Protein AF-0000000085999198 (afdb_homodimer)

Structure (mmCIF, N/CA/C/O backbone):
data_AF-0000000085999198-model_v1
#
loop_
_entity.id
_entity.type
_entity.pdbx_description
1 polymer 'Uncharacterized protein C15orf61'
#
loop_
_atom_site.group_PDB
_atom_site.id
_atom_site.type_symbol
_atom_site.label_atom_id
_atom_site.label_alt_id
_atom_site.label_comp_id
_atom_site.label_asym_id
_atom_site.label_entity_id
_atom_site.label_seq_id
_atom_site.pdbx_PDB_ins_code
_atom_site.Cartn_x
_atom_site.Cartn_y
_atom_site.Cartn_z
_atom_site.occupancy
_atom_site.B_iso_or_equiv
_atom_site.auth_seq_id
_atom_site.auth_comp_id
_atom_site.auth_asym_id
_atom_site.auth_atom_id
_atom_site.pdbx_PDB_model_num
ATOM 1 N N . MET A 1 1 ? -6.566 23.906 28.656 1 24.14 1 MET A N 1
ATOM 2 C CA . MET A 1 1 ? -5.477 22.938 28.594 1 24.14 1 MET A CA 1
ATOM 3 C C . MET A 1 1 ? -5.426 22.266 27.234 1 24.14 1 MET A C 1
ATOM 5 O O . MET A 1 1 ? -6.391 21.625 26.812 1 24.14 1 MET A O 1
ATOM 9 N N . LYS A 1 2 ? -4.871 22.938 26.25 1 31.34 2 LYS A N 1
ATOM 10 C CA . LYS A 1 2 ? -4.828 22.578 24.844 1 31.34 2 LYS A CA 1
ATOM 11 C C . LYS A 1 2 ? -4.391 21.125 24.656 1 31.34 2 LYS A C 1
ATOM 13 O O . LYS A 1 2 ? -3.371 20.703 25.203 1 31.34 2 LYS A O 1
ATOM 18 N N . ASN A 1 3 ? -5.309 20.172 24.719 1 31.92 3 ASN A N 1
ATOM 19 C CA . ASN A 1 3 ? -5.047 18.75 24.594 1 31.92 3 ASN A CA 1
ATOM 20 C C . ASN A 1 3 ? -3.9 18.453 23.641 1 31.92 3 ASN A C 1
ATOM 22 O O . ASN A 1 3 ? -4 18.75 22.438 1 31.92 3 ASN A O 1
ATOM 26 N N . HIS A 1 4 ? -2.68 18.828 23.984 1 37.75 4 HIS A N 1
ATOM 27 C CA . HIS A 1 4 ? -1.439 18.578 23.25 1 37.75 4 HIS A CA 1
ATOM 28 C C . HIS A 1 4 ? -1.416 17.188 22.656 1 37.75 4 HIS A C 1
ATOM 30 O O . HIS A 1 4 ? -1.24 16.203 23.375 1 37.75 4 HIS A O 1
ATOM 36 N N . GLY A 1 5 ? -2.393 16.859 21.875 1 44.78 5 GLY A N 1
ATOM 37 C CA . GLY A 1 5 ? -2.41 15.578 21.188 1 44.78 5 GLY A CA 1
ATOM 38 C C . GLY A 1 5 ? -1.026 15.078 20.812 1 44.78 5 GLY A C 1
ATOM 39 O O . GLY A 1 5 ? -0.073 15.859 20.781 1 44.78 5 GLY A O 1
ATOM 40 N N . ILE A 1 6 ? -0.542 13.859 21.094 1 62.78 6 ILE A N 1
ATOM 41 C CA . ILE A 1 6 ? 0.774 13.25 20.938 1 62.78 6 ILE A CA 1
ATOM 42 C C . ILE A 1 6 ? 1.302 13.523 19.531 1 62.78 6 ILE A C 1
ATOM 44 O O . ILE A 1 6 ? 0.751 13.016 18.562 1 62.78 6 ILE A O 1
ATOM 48 N N . TYR A 1 7 ? 1.922 14.703 19.422 1 71.56 7 TYR A N 1
ATOM 49 C CA . TYR A 1 7 ? 2.648 14.984 18.203 1 71.56 7 TYR A CA 1
ATOM 50 C C . TYR A 1 7 ? 3.938 14.172 18.125 1 71.56 7 TYR A C 1
ATOM 52 O O . TYR A 1 7 ? 4.457 13.727 19.156 1 71.56 7 TYR A O 1
ATOM 60 N N . GLY A 1 8 ? 4.402 13.781 17.016 1 74.06 8 GLY A N 1
ATOM 61 C CA . GLY A 1 8 ? 5.633 13.031 16.828 1 74.06 8 GLY A CA 1
ATOM 62 C C . GLY A 1 8 ? 6.879 13.852 17.094 1 74.06 8 GLY A C 1
ATOM 63 O O . GLY A 1 8 ? 6.805 15.07 17.281 1 74.06 8 GLY A O 1
ATOM 64 N N . PRO A 1 9 ? 8.023 13.219 17.312 1 72.25 9 PRO A N 1
ATOM 65 C CA . PRO A 1 9 ? 9.281 13.883 17.688 1 72.25 9 PRO A CA 1
ATOM 66 C C . PRO A 1 9 ? 9.656 15 16.719 1 72.25 9 PRO A C 1
ATOM 68 O O . PRO A 1 9 ? 10.133 16.062 17.156 1 72.25 9 PRO A O 1
ATOM 71 N N . ILE A 1 10 ? 9.367 14.859 15.492 1 75.62 10 ILE A N 1
ATOM 72 C CA . ILE A 1 10 ? 9.75 15.859 14.508 1 75.62 10 ILE A CA 1
ATOM 73 C C . ILE A 1 10 ? 8.898 17.109 14.68 1 75.62 10 ILE A C 1
ATOM 75 O O . ILE A 1 10 ? 9.422 18.234 14.68 1 75.62 10 ILE A O 1
ATOM 79 N N . THR A 1 11 ? 7.648 16.875 14.836 1 74.19 11 THR A N 1
ATOM 80 C CA . THR A 1 11 ? 6.75 18 15.062 1 74.19 11 THR A CA 1
ATOM 81 C C . THR A 1 11 ? 7.078 18.703 16.375 1 74.19 11 THR A C 1
ATOM 83 O O . THR A 1 11 ? 7.098 19.922 16.438 1 74.19 11 THR A O 1
ATOM 86 N N . ARG A 1 12 ? 7.328 17.953 17.359 1 74 12 ARG A N 1
ATOM 87 C CA . ARG A 1 12 ? 7.676 18.531 18.656 1 74 12 ARG A CA 1
ATOM 88 C C . ARG A 1 12 ? 8.953 19.344 18.562 1 74 12 ARG A C 1
ATOM 90 O O . ARG A 1 12 ? 9.047 20.422 19.156 1 74 12 ARG A O 1
ATOM 97 N N . ALA A 1 13 ? 9.914 18.844 17.828 1 76.06 13 ALA A N 1
ATOM 98 C CA . ALA A 1 13 ? 11.18 19.562 17.656 1 76.06 13 ALA A CA 1
ATOM 99 C C . ALA A 1 13 ? 10.961 20.875 16.906 1 76.06 13 ALA A C 1
ATOM 101 O O . ALA A 1 13 ? 11.586 21.891 17.234 1 76.06 13 ALA A O 1
ATOM 102 N N . SER A 1 14 ? 10.062 20.844 15.992 1 73.88 14 SER A N 1
ATOM 103 C CA . SER A 1 14 ? 9.773 22.062 15.219 1 73.88 14 SER A CA 1
ATOM 104 C C . SER A 1 14 ? 9.094 23.109 16.078 1 73.88 14 SER A C 1
ATOM 106 O O . SER A 1 14 ? 9.328 24.312 15.914 1 73.88 14 SER A O 1
ATOM 108 N N . PHE A 1 15 ? 8.227 22.656 17.031 1 73.25 15 PHE A N 1
ATOM 109 C CA . PHE A 1 15 ? 7.547 23.562 17.953 1 73.25 15 PHE A CA 1
ATOM 110 C C . PHE A 1 15 ? 8.555 24.344 18.781 1 73.25 15 PHE A C 1
ATOM 112 O O . PHE A 1 15 ? 8.344 25.516 19.078 1 73.25 15 PHE A O 1
ATOM 119 N N . PHE A 1 16 ? 9.625 23.703 19.078 1 72.31 16 PHE A N 1
ATOM 120 C CA . PHE A 1 16 ? 10.656 24.344 19.891 1 72.31 16 PHE A CA 1
ATOM 121 C C . PHE A 1 16 ? 11.328 25.469 19.125 1 72.31 16 PHE A C 1
ATOM 123 O O . PHE A 1 16 ? 11.781 26.453 19.719 1 72.31 16 PHE A O 1
ATOM 130 N 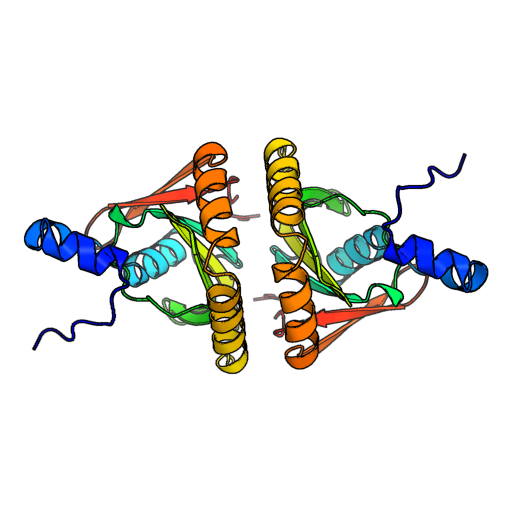N . LEU A 1 17 ? 11.281 25.453 17.781 1 70.25 17 LEU A N 1
ATOM 131 C CA . LEU A 1 17 ? 11.961 26.453 16.969 1 70.25 17 LEU A CA 1
ATOM 132 C C . LEU A 1 17 ? 11.039 27.641 16.672 1 70.25 17 LEU A C 1
ATOM 134 O O . LEU A 1 17 ? 11.453 28.797 16.766 1 70.25 17 LEU A O 1
ATOM 138 N N . ASN A 1 18 ? 9.828 27.391 16.125 1 70.81 18 ASN A N 1
ATOM 139 C CA . ASN A 1 18 ? 8.883 28.453 15.844 1 70.81 18 ASN A CA 1
ATOM 140 C C . ASN A 1 18 ? 7.445 28.016 16.109 1 70.81 18 ASN A C 1
ATOM 142 O O . ASN A 1 18 ? 6.711 27.688 15.18 1 70.81 18 ASN A O 1
ATOM 146 N N . SER A 1 19 ? 7.027 28.094 17.281 1 72.75 19 SER A N 1
ATOM 147 C CA . SER A 1 19 ? 5.762 27.578 17.781 1 72.75 19 SER A CA 1
ATOM 148 C C . SER A 1 19 ? 4.574 28.266 17.141 1 72.75 19 SER A C 1
ATOM 150 O O . SER A 1 19 ? 3.623 27.609 16.703 1 72.75 19 SER A O 1
ATOM 152 N N . GLU A 1 20 ? 4.621 29.547 17.016 1 73.31 20 GLU A N 1
ATOM 153 C CA . GLU A 1 20 ? 3.473 30.312 16.531 1 73.31 20 GLU A CA 1
ATOM 154 C C . GLU A 1 20 ? 3.16 29.984 15.078 1 73.31 20 GLU A C 1
ATOM 156 O O . GLU A 1 20 ? 1.998 29.781 14.719 1 73.31 20 GLU A O 1
ATOM 161 N N . LYS A 1 21 ? 4.211 29.969 14.289 1 75.94 21 LYS A N 1
ATOM 162 C CA . LYS A 1 21 ? 4.02 29.688 12.867 1 75.94 21 LYS A CA 1
ATOM 163 C C . LYS A 1 21 ? 3.6 28.234 12.656 1 75.94 21 LYS A C 1
ATOM 165 O O . LYS A 1 21 ? 2.727 27.953 11.828 1 75.94 21 LYS A O 1
ATOM 170 N N . ILE A 1 22 ? 4.051 27.406 13.484 1 80.19 22 ILE A N 1
ATOM 171 C CA . ILE A 1 22 ? 3.832 25.969 13.312 1 80.19 22 ILE A CA 1
ATOM 172 C C . ILE A 1 22 ? 2.428 25.609 13.781 1 80.19 22 ILE A C 1
ATOM 174 O O . ILE A 1 22 ? 1.762 24.766 13.172 1 80.19 22 ILE A O 1
ATOM 178 N N . SER A 1 23 ? 2.035 26.234 14.789 1 81.44 23 SER A N 1
ATOM 179 C CA . SER A 1 23 ? 0.723 25.938 15.352 1 81.44 23 SER A CA 1
ATOM 180 C C . SER A 1 23 ? -0.391 26.281 14.367 1 81.44 23 SER A C 1
ATOM 182 O O . SER A 1 23 ? -1.516 25.797 14.5 1 81.44 23 SER A O 1
ATOM 184 N N . LYS A 1 24 ? -0.088 27.047 13.391 1 88.5 24 LYS A N 1
ATOM 185 C CA . LYS A 1 24 ? -1.1 27.469 12.43 1 88.5 24 LYS A CA 1
ATOM 186 C C . LYS A 1 24 ? -1.163 26.516 11.234 1 88.5 24 LYS A C 1
ATOM 188 O O . LYS A 1 24 ? -2.059 26.625 10.391 1 88.5 24 LYS A O 1
ATOM 193 N N . ARG A 1 25 ? -0.304 25.641 11.211 1 93.12 25 ARG A N 1
ATOM 194 C CA . ARG A 1 25 ? -0.286 24.688 10.109 1 93.12 25 ARG A CA 1
ATOM 195 C C . ARG A 1 25 ? -1.468 23.734 10.195 1 93.12 25 ARG A C 1
ATOM 197 O O . ARG A 1 25 ? -1.901 23.375 11.289 1 93.12 25 ARG A O 1
ATOM 204 N N . PRO A 1 26 ? -1.948 23.328 8.969 1 96.75 26 PRO A N 1
ATOM 205 C CA . PRO A 1 26 ? -2.98 22.281 8.992 1 96.75 26 PRO A CA 1
ATOM 206 C C . PRO A 1 26 ? -2.506 20.984 9.648 1 96.75 26 PRO A C 1
ATOM 208 O O . PRO A 1 26 ? -1.313 20.672 9.609 1 96.75 26 PRO A O 1
ATOM 211 N N . THR A 1 27 ? -3.467 20.234 10.25 1 97.06 27 THR A N 1
ATOM 212 C CA . THR A 1 27 ? -3.127 18.938 10.828 1 97.06 27 THR A CA 1
ATOM 213 C C . THR A 1 27 ? -3.143 17.844 9.758 1 97.06 27 THR A C 1
ATOM 215 O O . THR A 1 27 ? -3.775 18 8.711 1 97.06 27 THR A O 1
ATOM 218 N N . ALA A 1 28 ? -2.477 16.797 10.055 1 97.81 28 ALA A N 1
ATOM 219 C CA . ALA A 1 28 ? -2.479 15.648 9.164 1 97.81 28 ALA A CA 1
ATOM 220 C C . ALA A 1 28 ? -3.895 15.125 8.945 1 97.81 28 ALA A C 1
ATOM 222 O O . ALA A 1 28 ? -4.266 14.766 7.824 1 97.81 28 ALA A O 1
ATOM 223 N N . SER A 1 29 ? -4.656 15.062 10.016 1 98.12 29 SER A N 1
ATOM 224 C CA . SER A 1 29 ? -6.027 14.57 9.938 1 98.12 29 SER A CA 1
ATOM 225 C C . SER A 1 29 ? -6.887 15.461 9.047 1 98.12 29 SER A C 1
ATOM 227 O O . SER A 1 29 ? -7.73 14.969 8.297 1 98.12 29 SER A O 1
ATOM 229 N N . GLU A 1 30 ? -6.668 16.734 9.164 1 98 30 GLU A N 1
ATOM 230 C CA . GLU A 1 30 ? -7.391 17.672 8.312 1 98 30 GLU A CA 1
ATOM 231 C C . GLU A 1 30 ? -7.043 17.469 6.84 1 98 30 GLU A C 1
ATOM 233 O O . GLU A 1 30 ? -7.934 17.422 5.988 1 98 30 GLU A O 1
ATOM 238 N N . VAL A 1 31 ? -5.766 17.359 6.527 1 98.56 31 VAL A N 1
ATOM 239 C CA . VAL A 1 31 ? -5.32 17.156 5.152 1 98.56 31 VAL A CA 1
ATOM 240 C C . VAL A 1 31 ? -5.902 15.844 4.617 1 98.56 31 VAL A C 1
ATOM 242 O O . VAL A 1 31 ? -6.391 15.789 3.484 1 98.56 31 VAL A O 1
ATOM 245 N N . LEU A 1 32 ? -5.855 14.828 5.445 1 98.62 32 LEU A N 1
ATOM 246 C CA . LEU A 1 32 ? -6.414 13.523 5.082 1 98.62 32 LEU A CA 1
ATOM 247 C C . LEU A 1 32 ? -7.887 13.656 4.703 1 98.62 32 LEU A C 1
ATOM 249 O O . LEU A 1 32 ? -8.289 13.219 3.623 1 98.62 32 LEU A O 1
ATOM 253 N N . SER A 1 33 ? -8.688 14.289 5.504 1 98.75 33 SER A N 1
ATOM 254 C CA . SER A 1 33 ? -10.125 14.422 5.297 1 98.75 33 SER A CA 1
ATOM 255 C C . SER A 1 33 ? -10.43 15.25 4.051 1 98.75 33 SER A C 1
ATOM 257 O O . SER A 1 33 ? -11.258 14.852 3.227 1 98.75 33 SER A O 1
ATOM 259 N N . TYR A 1 34 ? -9.75 16.312 3.904 1 98.56 34 TYR A N 1
ATOM 260 C CA . TYR A 1 34 ? -10.078 17.219 2.811 1 98.56 34 TYR A CA 1
ATOM 261 C C . TYR A 1 34 ? -9.539 16.688 1.485 1 98.56 34 TYR A C 1
ATOM 263 O O . TYR A 1 34 ? -10.125 16.938 0.429 1 98.56 34 TYR A O 1
ATOM 271 N N . HIS A 1 35 ? -8.438 15.945 1.523 1 98.19 35 HIS A N 1
ATOM 272 C CA . HIS A 1 35 ? -7.977 15.266 0.318 1 98.19 35 HIS A CA 1
ATOM 273 C C . HIS A 1 35 ? -9.008 14.266 -0.186 1 98.19 35 HIS A C 1
ATOM 275 O O . HIS A 1 35 ? -9.328 14.25 -1.377 1 98.19 35 HIS A O 1
ATOM 281 N N . ILE A 1 36 ? -9.562 13.477 0.722 1 97.38 36 ILE A N 1
ATOM 282 C CA . ILE A 1 36 ? -10.555 12.469 0.368 1 97.38 36 ILE A CA 1
ATOM 283 C C . ILE A 1 36 ? -11.797 13.148 -0.204 1 97.38 36 ILE A C 1
ATOM 285 O O . ILE A 1 36 ? -12.328 12.719 -1.229 1 97.38 36 ILE A O 1
ATOM 289 N N . LYS A 1 37 ? -12.188 14.219 0.397 1 97.69 37 LYS A N 1
ATOM 290 C CA . LYS A 1 37 ? -13.344 14.969 -0.08 1 97.69 37 LYS A CA 1
ATOM 291 C C . LYS A 1 37 ? -13.086 15.555 -1.466 1 97.69 37 LYS A C 1
ATOM 293 O O . LYS A 1 37 ? -13.93 15.43 -2.361 1 97.69 37 LYS A O 1
ATOM 298 N N . GLN A 1 38 ? -11.953 16.141 -1.605 1 96.5 38 GLN A N 1
ATOM 299 C CA . GLN A 1 38 ? -11.602 16.797 -2.863 1 96.5 38 GLN A CA 1
ATOM 300 C C . GLN A 1 38 ? -11.555 15.789 -4.008 1 96.5 38 GLN A C 1
ATOM 302 O O . GLN A 1 38 ? -11.844 16.125 -5.156 1 96.5 38 GLN A O 1
ATOM 307 N N . ARG A 1 39 ? -11.242 14.57 -3.672 1 94.75 39 ARG A N 1
ATOM 308 C CA . ARG A 1 39 ? -11.141 13.531 -4.688 1 94.75 39 ARG A CA 1
ATOM 309 C C . ARG A 1 39 ? -12.461 12.781 -4.844 1 94.75 39 ARG A C 1
ATOM 311 O O . ARG A 1 39 ? -12.508 11.719 -5.457 1 94.75 39 ARG A O 1
ATOM 318 N N . ASN A 1 40 ? -13.469 13.242 -4.219 1 94.75 40 ASN A N 1
ATOM 319 C CA . ASN A 1 40 ? -14.82 12.711 -4.324 1 94.75 40 ASN A CA 1
ATOM 320 C C . ASN A 1 40 ? -14.898 11.266 -3.826 1 94.75 40 ASN A C 1
ATOM 322 O O . ASN A 1 40 ? -15.422 10.391 -4.52 1 94.75 40 ASN A O 1
ATOM 326 N N . TYR A 1 41 ? -14.25 10.961 -2.748 1 95.31 41 TYR A N 1
ATOM 327 C CA . TYR A 1 41 ? -14.359 9.719 -1.997 1 95.31 41 TYR A CA 1
ATOM 328 C C . TYR A 1 41 ? -13.938 8.523 -2.85 1 95.31 41 TYR A C 1
ATOM 330 O O . TYR A 1 41 ? -14.711 7.586 -3.047 1 95.31 41 TYR A O 1
ATOM 338 N N . PRO A 1 42 ? -12.68 8.539 -3.252 1 92.88 42 PRO A N 1
ATOM 339 C CA . PRO A 1 42 ? -12.195 7.473 -4.133 1 92.88 42 PRO A CA 1
ATOM 340 C C . PRO A 1 42 ? -12.141 6.117 -3.434 1 92.88 42 PRO A C 1
ATOM 342 O O . PRO A 1 42 ? -12.094 6.051 -2.203 1 92.88 42 PRO A O 1
ATOM 345 N N . ALA A 1 43 ? -12.156 5.039 -4.203 1 90.5 43 ALA A N 1
ATOM 346 C CA . ALA A 1 43 ? -12.023 3.695 -3.646 1 90.5 43 ALA A CA 1
ATOM 347 C C . ALA A 1 43 ? -10.672 3.52 -2.965 1 90.5 43 ALA A C 1
ATOM 349 O O . ALA A 1 43 ? -10.547 2.773 -1.99 1 90.5 43 ALA A O 1
ATOM 350 N N . TRP A 1 44 ? -9.758 4.211 -3.508 1 91.56 44 TRP A N 1
ATOM 351 C CA . TRP A 1 44 ? -8.414 4.164 -2.939 1 91.56 44 TRP A CA 1
ATOM 352 C C . TRP A 1 44 ? -7.613 5.398 -3.342 1 91.56 44 TRP A C 1
ATOM 354 O O . TRP A 1 44 ? -7.848 5.984 -4.398 1 91.56 44 TRP A O 1
ATOM 364 N N . THR A 1 45 ? -6.684 5.812 -2.561 1 94.06 45 THR A N 1
ATOM 365 C CA . THR A 1 45 ? -5.711 6.848 -2.875 1 94.06 45 THR A CA 1
ATOM 366 C C . THR A 1 45 ? -4.477 6.719 -1.988 1 94.06 45 THR A C 1
ATOM 368 O O . THR A 1 45 ? -4.547 6.145 -0.898 1 94.06 45 THR A O 1
ATOM 371 N N . SER A 1 46 ? -3.369 7.164 -2.436 1 95.25 46 SER A N 1
ATOM 372 C CA . SER A 1 46 ? -2.102 7.113 -1.716 1 95.25 46 SER A CA 1
ATOM 373 C C . SER A 1 46 ? -1.252 8.344 -2.004 1 95.25 46 SER A C 1
ATOM 375 O O . SER A 1 46 ? -1.029 8.695 -3.166 1 95.25 46 SER A O 1
ATOM 377 N N . TYR A 1 47 ? -0.783 9.008 -0.97 1 97.19 47 TYR A N 1
ATOM 378 C CA . TYR A 1 47 ? -0.062 10.258 -1.19 1 97.19 47 TYR A CA 1
ATOM 379 C C . TYR A 1 47 ? 1.008 10.461 -0.125 1 97.19 47 TYR A C 1
ATOM 381 O O . TYR A 1 47 ? 0.996 9.797 0.914 1 97.19 47 TYR A O 1
ATOM 389 N N . PHE A 1 48 ? 1.9 11.367 -0.43 1 98 48 PHE A N 1
ATOM 390 C CA . PHE A 1 48 ? 2.91 11.852 0.503 1 98 48 PHE A CA 1
ATOM 391 C C . PHE A 1 48 ? 2.582 13.266 0.963 1 98 48 PHE A C 1
ATOM 393 O O . PHE A 1 48 ? 2.068 14.078 0.185 1 98 48 PHE A O 1
ATOM 400 N N . VAL A 1 49 ? 2.889 13.516 2.186 1 98.44 49 VAL A N 1
ATOM 401 C CA . VAL A 1 49 ? 2.816 14.883 2.695 1 98.44 49 VAL A CA 1
ATOM 402 C C . VAL A 1 49 ? 4.066 15.195 3.518 1 98.44 49 VAL A C 1
ATOM 404 O O . VAL A 1 49 ? 4.543 14.352 4.277 1 98.44 49 VAL A O 1
ATOM 407 N N . LYS A 1 50 ? 4.598 16.375 3.307 1 97.69 50 LYS A N 1
ATOM 408 C CA . LYS A 1 50 ? 5.82 16.75 4.008 1 97.69 50 LYS A CA 1
ATOM 409 C C . LYS A 1 50 ? 5.555 17 5.488 1 97.69 50 LYS A C 1
ATOM 411 O O . LYS A 1 50 ? 4.566 17.656 5.848 1 97.69 50 LYS A O 1
ATOM 416 N N . TYR A 1 51 ? 6.531 16.578 6.312 1 95.62 51 TYR A N 1
ATOM 417 C CA . TYR A 1 51 ? 6.445 16.781 7.754 1 95.62 51 TYR A CA 1
ATOM 418 C C . TYR A 1 51 ? 6.336 18.25 8.094 1 95.62 51 TYR A C 1
ATOM 420 O O . TYR A 1 51 ? 5.578 18.641 8.984 1 95.62 51 TYR A O 1
ATOM 428 N N . ASN A 1 52 ? 7.055 19.031 7.406 1 94 52 ASN A N 1
ATOM 429 C CA . ASN A 1 52 ? 7.164 20.438 7.777 1 94 52 ASN A CA 1
ATOM 430 C C . ASN A 1 52 ? 5.973 21.25 7.27 1 94 52 ASN A C 1
ATOM 432 O O . ASN A 1 52 ? 5.875 22.453 7.531 1 94 52 ASN A O 1
ATOM 436 N N . SER A 1 53 ? 5.059 20.594 6.613 1 95.94 53 SER A N 1
ATOM 437 C CA . SER A 1 53 ? 3.91 21.312 6.078 1 95.94 53 SER A CA 1
ATOM 438 C C . SER A 1 53 ? 2.674 21.109 6.945 1 95.94 53 SER A C 1
ATOM 440 O O . SER A 1 53 ? 1.643 21.75 6.73 1 95.94 53 SER A O 1
ATOM 442 N N . ILE A 1 54 ? 2.82 20.219 7.914 1 96.5 54 ILE A N 1
ATOM 443 C CA . ILE A 1 54 ? 1.629 19.875 8.688 1 96.5 54 ILE A CA 1
ATOM 444 C C . ILE A 1 54 ? 2.008 19.656 10.148 1 96.5 54 ILE A C 1
ATOM 446 O O . ILE A 1 54 ? 3.189 19.531 10.477 1 96.5 54 ILE A O 1
ATOM 450 N N . LEU A 1 55 ? 0.962 19.672 10.992 1 94.25 55 LEU A N 1
ATOM 451 C CA . LEU A 1 55 ? 1.062 19.125 12.344 1 94.25 55 LEU A CA 1
ATOM 452 C C . LEU A 1 55 ? 0.66 17.656 12.375 1 94.25 55 LEU A C 1
ATOM 454 O O . LEU A 1 55 ? -0.454 17.312 11.984 1 94.25 55 LEU A O 1
ATOM 458 N N . ASN A 1 56 ? 1.553 16.859 12.797 1 95.31 56 ASN A N 1
ATOM 459 C CA . ASN A 1 56 ? 1.317 15.414 12.797 1 95.31 56 ASN A CA 1
ATOM 460 C C . ASN A 1 56 ? 0.49 14.984 14 1 95.31 56 ASN A C 1
ATOM 462 O O . ASN A 1 56 ? 1.015 14.367 14.93 1 95.31 56 ASN A O 1
ATOM 466 N N . ASP A 1 57 ? -0.798 15.109 13.945 1 94.81 57 ASP A N 1
ATOM 467 C CA . ASP A 1 57 ? -1.691 14.789 15.055 1 94.81 57 ASP A CA 1
ATOM 468 C C . ASP A 1 57 ? -2.072 13.312 15.039 1 94.81 57 ASP A C 1
ATOM 470 O O . ASP A 1 57 ? -2.902 12.867 15.836 1 94.81 57 ASP A O 1
ATOM 474 N N . GLN A 1 58 ? -1.57 12.578 14.156 1 94.44 58 GLN A N 1
ATOM 475 C CA . GLN A 1 58 ? -1.847 11.141 14.078 1 94.44 58 GLN A CA 1
ATOM 476 C C . GLN A 1 58 ? -0.583 10.328 14.328 1 94.44 58 GLN A C 1
ATOM 478 O O . GLN A 1 58 ? -0.463 9.195 13.852 1 94.44 58 GLN A O 1
ATOM 483 N N . PHE A 1 59 ? 0.347 10.922 15.031 1 92.44 59 PHE A N 1
ATOM 484 C CA . PHE A 1 59 ? 1.594 10.25 15.383 1 92.44 59 PHE A CA 1
ATOM 485 C C . PHE A 1 59 ? 1.317 8.961 16.141 1 92.44 59 PHE A C 1
ATOM 487 O O . PHE A 1 59 ? 0.463 8.922 17.031 1 92.44 59 PHE A O 1
ATOM 494 N N . GLY A 1 60 ? 1.986 7.91 15.688 1 89.81 60 GLY A N 1
ATOM 495 C CA . GLY A 1 60 ? 1.851 6.637 16.375 1 89.81 60 GLY A CA 1
ATOM 496 C C . GLY A 1 60 ? 0.771 5.75 15.781 1 89.81 60 GLY A C 1
ATOM 497 O O . GLY A 1 60 ? 0.662 4.578 16.141 1 89.81 60 GLY A O 1
ATOM 498 N N . LEU A 1 61 ? -0.112 6.242 14.945 1 94 61 LEU A N 1
ATOM 499 C CA . LEU A 1 61 ? -1.127 5.449 14.266 1 94 61 LEU A CA 1
ATOM 500 C C . LEU A 1 61 ? -0.592 4.91 12.938 1 94 61 LEU A C 1
ATOM 502 O O . LEU A 1 61 ? -0.137 5.68 12.086 1 94 61 LEU A O 1
ATOM 506 N N . SER A 1 62 ? -0.64 3.621 12.828 1 95.75 62 SER A N 1
ATOM 507 C CA . SER A 1 62 ? -0.114 2.977 11.633 1 95.75 62 SER A CA 1
ATOM 508 C C . SER A 1 62 ? -1.24 2.441 10.75 1 95.75 62 SER A C 1
ATOM 510 O O . SER A 1 62 ? -1.164 2.512 9.523 1 95.75 62 SER A O 1
ATOM 512 N N . HIS A 1 63 ? -2.221 1.832 11.297 1 96.75 63 HIS A N 1
ATOM 513 C CA . HIS A 1 63 ? -3.371 1.261 10.602 1 96.75 63 HIS A CA 1
ATOM 514 C C . HIS A 1 63 ? -4.656 1.479 11.398 1 96.75 63 HIS A C 1
ATOM 516 O O . HIS A 1 63 ? -4.832 0.907 12.477 1 96.75 63 HIS A O 1
ATOM 522 N N . PHE A 1 64 ? -5.59 2.287 10.852 1 97.62 64 PHE A N 1
ATOM 523 C CA . PHE A 1 64 ? -6.746 2.699 11.641 1 97.62 64 PHE A CA 1
ATOM 524 C C . PHE A 1 64 ? -7.91 3.08 10.734 1 97.62 64 PHE A C 1
ATOM 526 O O . PHE A 1 64 ? -7.734 3.25 9.523 1 97.62 64 PHE A O 1
ATOM 533 N N . ASN A 1 65 ? -9.078 3.098 11.297 1 97.69 65 ASN A N 1
ATOM 534 C CA . ASN A 1 65 ? -10.266 3.596 10.617 1 97.69 65 ASN A CA 1
ATOM 535 C C . ASN A 1 65 ? -10.312 5.121 10.609 1 97.69 65 ASN A C 1
ATOM 537 O O . ASN A 1 65 ? -9.93 5.762 11.586 1 97.69 65 ASN A O 1
ATOM 541 N N . TRP A 1 66 ? -10.742 5.707 9.492 1 98.31 66 TRP A N 1
ATOM 542 C CA . TRP A 1 66 ? -10.961 7.145 9.391 1 98.31 66 TRP A CA 1
ATOM 543 C C . TRP A 1 66 ? -12.227 7.441 8.586 1 98.31 66 TRP A C 1
ATOM 545 O O . TRP A 1 66 ? -12.336 7.055 7.422 1 98.31 66 TRP A O 1
ATOM 555 N N . GLU A 1 67 ? -13.109 8.133 9.234 1 98 67 GLU A N 1
ATOM 556 C CA . GLU A 1 67 ? -14.391 8.406 8.594 1 98 67 GLU A CA 1
ATOM 557 C C . GLU A 1 67 ? -14.453 9.844 8.07 1 98 67 GLU A C 1
ATOM 559 O O . GLU A 1 67 ? -14.109 10.781 8.789 1 98 67 GLU A O 1
ATOM 564 N N . VAL A 1 68 ? -14.844 9.969 6.797 1 97.69 68 VAL A N 1
ATOM 565 C CA . VAL A 1 68 ? -15.07 11.258 6.152 1 97.69 68 VAL A CA 1
ATOM 566 C C . VAL A 1 68 ? -16.484 11.305 5.582 1 97.69 68 VAL A C 1
ATOM 568 O O . VAL A 1 68 ? -16.797 10.625 4.605 1 97.69 68 VAL A O 1
ATOM 571 N N . SER A 1 69 ? -17.406 12.156 6.18 1 95.94 69 SER A N 1
ATOM 572 C CA . SER A 1 69 ? -18.797 12.297 5.738 1 95.94 69 SER A CA 1
ATOM 573 C C . SER A 1 69 ? -19.484 10.938 5.637 1 95.94 69 SER A C 1
ATOM 575 O O . SER A 1 69 ? -20.047 10.602 4.594 1 95.94 69 SER A O 1
ATOM 577 N N . HIS A 1 70 ? -19.297 10.023 6.5 1 95.44 70 HIS A N 1
ATOM 578 C CA . HIS A 1 70 ? -19.984 8.758 6.672 1 95.44 70 HIS A CA 1
ATOM 579 C C . HIS A 1 70 ? -19.391 7.672 5.781 1 95.44 70 HIS A C 1
ATOM 581 O O . HIS A 1 70 ? -19.969 6.602 5.617 1 95.44 70 HIS A O 1
ATOM 587 N N . VAL A 1 71 ? -18.312 8.016 5.113 1 96.5 71 VAL A N 1
ATOM 588 C CA . VAL A 1 71 ? -17.578 7.016 4.363 1 96.5 71 VAL A CA 1
ATOM 589 C C . VAL A 1 71 ? -16.312 6.625 5.137 1 96.5 71 VAL A C 1
ATOM 591 O O . VAL A 1 71 ? -15.516 7.492 5.516 1 96.5 71 VAL A O 1
ATOM 594 N N . ASN A 1 72 ? -16.172 5.352 5.398 1 97 72 ASN A N 1
ATOM 595 C CA . ASN A 1 72 ? -15.039 4.891 6.18 1 97 72 ASN A CA 1
ATOM 596 C C . ASN A 1 72 ? -13.883 4.449 5.285 1 97 72 ASN A C 1
ATOM 598 O O . ASN A 1 72 ? -14.102 3.809 4.254 1 97 72 ASN A O 1
ATOM 602 N N . TYR A 1 73 ? -12.688 4.785 5.691 1 96.94 73 TYR A N 1
ATOM 603 C CA . TYR A 1 73 ? -11.453 4.34 5.047 1 96.94 73 TYR A CA 1
ATOM 604 C C . TYR A 1 73 ? -10.562 3.602 6.035 1 96.94 73 TYR A C 1
ATOM 606 O O . TYR A 1 73 ? -10.531 3.932 7.223 1 96.94 73 TYR A O 1
ATOM 614 N N . HIS A 1 74 ? -9.906 2.57 5.57 1 96.75 74 HIS A N 1
ATOM 615 C CA . HIS A 1 74 ? -8.734 2.039 6.258 1 96.75 74 HIS A CA 1
ATOM 616 C C . HIS A 1 74 ? -7.473 2.805 5.871 1 96.75 74 HIS A C 1
ATOM 618 O O . HIS A 1 74 ? -7.105 2.854 4.695 1 96.75 74 HIS A O 1
ATOM 624 N N . ILE A 1 75 ? -6.887 3.385 6.887 1 97.88 75 ILE A N 1
ATOM 625 C CA . ILE A 1 75 ? -5.676 4.168 6.652 1 97.88 75 ILE A CA 1
ATOM 626 C C . ILE A 1 75 ? -4.449 3.35 7.047 1 97.88 75 ILE A C 1
ATOM 628 O O . ILE A 1 75 ? -4.391 2.795 8.148 1 97.88 75 ILE A O 1
ATOM 632 N N . LEU A 1 76 ? -3.613 3.148 6.199 1 96.81 76 LEU A N 1
ATOM 633 C CA . LEU A 1 76 ? -2.256 2.695 6.48 1 96.81 76 LEU A CA 1
ATOM 634 C C . LEU A 1 76 ? -1.254 3.83 6.297 1 96.81 76 LEU A C 1
ATOM 636 O O . LEU A 1 76 ? -1.171 4.422 5.219 1 96.81 76 LEU A O 1
ATOM 640 N N . ARG A 1 77 ? -0.573 4.199 7.297 1 96.69 77 ARG A N 1
ATOM 641 C CA . ARG A 1 77 ? 0.296 5.371 7.215 1 96.69 77 ARG A CA 1
ATOM 642 C C . ARG A 1 77 ? 1.673 5.07 7.797 1 96.69 77 ARG A C 1
ATOM 644 O O . ARG A 1 77 ? 1.799 4.273 8.727 1 96.69 77 ARG A O 1
ATOM 651 N N . THR A 1 78 ? 2.688 5.727 7.27 1 95.12 78 THR A N 1
ATOM 652 C CA . THR A 1 78 ? 4.059 5.543 7.73 1 95.12 78 THR A CA 1
ATOM 653 C C . THR A 1 78 ? 4.848 6.84 7.609 1 95.12 78 THR A C 1
ATOM 655 O O . THR A 1 78 ? 4.801 7.512 6.574 1 95.12 78 THR A O 1
ATOM 658 N N . GLY A 1 79 ? 5.484 7.18 8.789 1 94.56 79 GLY A N 1
ATOM 659 C CA . GLY A 1 79 ? 6.488 8.219 8.664 1 94.56 79 GLY A CA 1
ATOM 660 C C . GLY A 1 79 ? 7.699 7.793 7.855 1 94.56 79 GLY A C 1
ATOM 661 O O . GLY A 1 79 ? 8.297 6.754 8.133 1 94.56 79 GLY A O 1
ATOM 662 N N . CYS A 1 80 ? 8 8.477 6.895 1 95.44 80 CYS A N 1
ATOM 663 C CA . CYS A 1 80 ? 9.164 8.266 6.039 1 95.44 80 CYS A CA 1
ATOM 664 C C . CYS A 1 80 ? 9.852 9.586 5.707 1 95.44 80 CYS A C 1
ATOM 666 O O . CYS A 1 80 ? 9.664 10.125 4.613 1 95.44 80 CYS A O 1
ATOM 668 N N . TYR A 1 81 ? 10.633 10.086 6.66 1 95 81 TYR A N 1
ATOM 669 C CA . TYR A 1 81 ? 11.211 11.422 6.543 1 95 81 TYR A CA 1
ATOM 670 C C . TYR A 1 81 ? 11.875 11.609 5.184 1 95 81 TYR A C 1
ATOM 672 O O . TYR A 1 81 ? 12.594 10.734 4.711 1 95 81 TYR A O 1
ATOM 680 N N . PRO A 1 82 ? 11.531 12.805 4.539 1 96.94 82 PRO A N 1
ATOM 681 C CA . PRO A 1 82 ? 10.891 14.008 5.07 1 96.94 82 PRO A CA 1
ATOM 682 C C . PRO A 1 82 ? 9.375 14.008 4.887 1 96.94 82 PRO A C 1
ATOM 684 O O . PRO A 1 82 ? 8.727 15.039 5.051 1 96.94 82 PRO A O 1
ATOM 687 N N . PHE A 1 83 ? 8.805 12.781 4.566 1 98 83 PHE A N 1
ATOM 688 C CA . PHE A 1 83 ? 7.379 12.695 4.266 1 98 83 PHE A CA 1
ATOM 689 C C . PHE A 1 83 ? 6.664 11.812 5.281 1 98 83 PHE A C 1
ATOM 691 O O . PHE A 1 83 ? 7.309 11.172 6.117 1 98 83 PHE A O 1
ATOM 698 N N . ILE A 1 84 ? 5.395 11.906 5.199 1 97.88 84 ILE A N 1
ATOM 699 C CA . ILE A 1 84 ? 4.477 10.875 5.68 1 97.88 84 ILE A CA 1
ATOM 700 C C . ILE A 1 84 ? 3.709 10.281 4.504 1 97.88 84 ILE A C 1
ATOM 702 O O . ILE A 1 84 ? 3.191 11.008 3.656 1 97.88 84 ILE A O 1
ATOM 706 N N . LYS A 1 85 ? 3.715 8.992 4.453 1 97.44 85 LYS A N 1
ATOM 707 C CA . LYS A 1 85 ? 2.98 8.297 3.4 1 97.44 85 LYS A CA 1
ATOM 708 C C . LYS A 1 85 ? 1.631 7.801 3.906 1 97.44 85 LYS A C 1
ATOM 710 O O . LYS A 1 85 ? 1.548 7.203 4.98 1 97.44 85 LYS A O 1
ATOM 715 N N . TYR A 1 86 ? 0.545 8.109 3.164 1 97.81 86 TYR A N 1
ATOM 716 C CA . TYR A 1 86 ? -0.804 7.641 3.459 1 97.81 86 TYR A CA 1
ATOM 717 C C . TYR A 1 86 ? -1.3 6.691 2.373 1 97.81 86 TYR A C 1
ATOM 719 O O . TYR A 1 86 ? -1.13 6.957 1.182 1 97.81 86 TYR A O 1
ATOM 727 N N . HIS A 1 87 ? -1.812 5.625 2.76 1 95.5 87 HIS A N 1
ATOM 728 C CA . HIS A 1 87 ? -2.629 4.75 1.926 1 95.5 87 HIS A CA 1
ATOM 729 C C . HIS A 1 87 ? -4.055 4.66 2.455 1 95.5 87 HIS A C 1
ATOM 731 O O . HIS A 1 87 ? -4.277 4.25 3.598 1 95.5 87 HIS A O 1
ATOM 737 N N . CYS A 1 88 ? -4.988 5.051 1.595 1 95.75 88 CYS A N 1
ATOM 738 C CA . CYS A 1 88 ? -6.391 5.105 1.984 1 95.75 88 CYS A CA 1
ATOM 739 C C . CYS A 1 88 ? -7.23 4.148 1.146 1 95.75 88 CYS A C 1
ATOM 741 O O . CYS A 1 88 ? -7.262 4.258 -0.082 1 95.75 88 CYS A O 1
ATOM 743 N N . SER A 1 89 ? -7.883 3.25 1.784 1 92.75 89 SER A N 1
ATOM 744 C CA . SER A 1 89 ? -8.773 2.322 1.097 1 92.75 89 SER A CA 1
ATOM 745 C C . SER A 1 89 ? -10.18 2.379 1.677 1 92.75 89 SER A C 1
ATOM 747 O O . SER A 1 89 ? -10.367 2.248 2.889 1 92.75 89 SER A O 1
ATOM 749 N N . LYS A 1 90 ? -11.125 2.645 0.793 1 93.12 90 LYS A N 1
ATOM 750 C CA . LYS A 1 90 ? -12.523 2.666 1.214 1 93.12 90 LYS A CA 1
ATOM 751 C C . LYS A 1 90 ? -12.977 1.285 1.682 1 93.12 90 LYS A C 1
ATOM 753 O O . LYS A 1 90 ? -12.906 0.314 0.926 1 93.12 90 LYS A O 1
ATOM 758 N N . ARG A 1 91 ? -13.305 1.183 2.951 1 93.12 91 ARG A N 1
ATOM 759 C CA . ARG A 1 91 ? -13.727 -0.073 3.564 1 93.12 91 ARG A CA 1
ATOM 760 C C . ARG A 1 91 ? -14.711 0.176 4.703 1 93.12 91 ARG A C 1
ATOM 762 O O . ARG A 1 91 ? -14.75 1.272 5.266 1 93.12 91 ARG A O 1
ATOM 769 N N . GLN A 1 92 ? -15.461 -0.893 4.973 1 92.69 92 GLN A N 1
ATOM 770 C CA . GLN A 1 92 ? -16.328 -0.823 6.152 1 92.69 92 GLN A CA 1
ATOM 771 C C . GLN A 1 92 ? -15.492 -0.833 7.434 1 92.69 92 GLN A C 1
ATOM 773 O O . GLN A 1 92 ? -14.359 -1.311 7.441 1 92.69 92 GLN A O 1
ATOM 778 N N . PHE A 1 93 ? -16.109 -0.323 8.461 1 94.38 93 PHE A N 1
ATOM 779 C CA . PHE A 1 93 ? -15.461 -0.302 9.766 1 94.38 93 PHE A CA 1
ATOM 780 C C . PHE A 1 93 ? -15.125 -1.716 10.227 1 94.38 93 PHE A C 1
ATOM 782 O O . PHE A 1 93 ? -15.938 -2.631 10.078 1 94.38 93 PHE A O 1
ATOM 789 N N . GLN A 1 94 ? -13.938 -1.956 10.578 1 93.88 94 GLN A N 1
ATOM 790 C CA . GLN A 1 94 ? -13.461 -3.195 11.18 1 93.88 94 GLN A CA 1
ATOM 791 C C . GLN A 1 94 ? -12.523 -2.912 12.352 1 93.88 94 GLN A C 1
ATOM 793 O O . GLN A 1 94 ? -11.93 -1.836 12.43 1 93.88 94 GLN A O 1
ATOM 798 N N . ASN A 1 95 ? -12.484 -3.828 13.312 1 94.19 95 ASN A N 1
ATOM 799 C CA . ASN A 1 95 ? -11.484 -3.697 14.359 1 94.19 95 ASN A CA 1
ATOM 800 C C . ASN A 1 95 ? -10.07 -3.918 13.82 1 94.19 95 ASN A C 1
ATOM 802 O O . ASN A 1 95 ? -9.727 -5.031 13.414 1 94.19 95 ASN A O 1
ATOM 806 N N . LEU A 1 96 ? -9.234 -2.848 13.805 1 95.88 96 LEU A N 1
ATOM 807 C CA . LEU A 1 96 ? -7.906 -2.893 13.203 1 95.88 96 LEU A CA 1
ATOM 808 C C . LEU A 1 96 ? -6.824 -2.832 14.273 1 95.88 96 LEU A C 1
ATOM 810 O O . LEU A 1 96 ? -5.656 -2.578 13.969 1 95.88 96 LEU A O 1
ATOM 814 N N . ASP A 1 97 ? -7.113 -3.047 15.508 1 95.44 97 ASP A N 1
ATOM 815 C CA . ASP A 1 97 ? -6.176 -2.871 16.625 1 95.44 97 ASP A CA 1
ATOM 816 C C . ASP A 1 97 ? -4.973 -3.801 16.469 1 95.44 97 ASP A C 1
ATOM 818 O O . ASP A 1 97 ? -3.832 -3.381 16.672 1 95.44 97 ASP A O 1
ATOM 822 N N . SER A 1 98 ? -5.238 -5.082 16.203 1 94.38 98 SER A N 1
ATOM 823 C CA . SER A 1 98 ? -4.148 -6.047 16.062 1 94.38 98 SER A CA 1
ATOM 824 C C . SER A 1 98 ? -3.213 -5.668 14.922 1 94.38 98 SER A C 1
ATOM 826 O O . SER A 1 98 ? -1.99 -5.719 15.07 1 94.38 98 SER A O 1
ATOM 828 N N . GLU A 1 99 ? -3.822 -5.281 13.773 1 94.38 99 GLU A N 1
ATOM 829 C CA . GLU A 1 99 ? -3.016 -4.855 12.633 1 94.38 99 GLU A CA 1
ATOM 830 C C . GLU A 1 99 ? -2.238 -3.58 12.953 1 94.38 99 GLU A C 1
ATOM 832 O O . GLU A 1 99 ? -1.071 -3.447 12.578 1 94.38 99 GLU A O 1
ATOM 837 N N . ASN A 1 100 ? -2.867 -2.658 13.609 1 95.69 100 ASN A N 1
ATOM 838 C CA . ASN A 1 100 ? -2.199 -1.423 14.008 1 95.69 100 ASN A CA 1
ATOM 839 C C . ASN A 1 100 ? -0.962 -1.702 14.859 1 95.69 100 ASN A C 1
ATOM 841 O O . ASN A 1 100 ? 0.109 -1.148 14.609 1 95.69 100 ASN A O 1
ATOM 845 N N . LYS A 1 101 ? -1.116 -2.506 15.859 1 94.5 101 LYS A N 1
ATOM 846 C CA . LYS A 1 101 ? -0.005 -2.873 16.734 1 94.5 101 LYS A CA 1
ATOM 847 C C . LYS A 1 101 ? 1.097 -3.582 15.945 1 94.5 101 LYS A C 1
ATOM 849 O O . LYS A 1 101 ? 2.283 -3.332 16.172 1 94.5 101 LYS A O 1
ATOM 854 N N . PHE A 1 102 ? 0.678 -4.48 15.141 1 93.56 102 PHE A N 1
ATOM 855 C CA . PHE A 1 102 ? 1.636 -5.23 14.336 1 93.56 102 PHE A CA 1
ATOM 856 C C . PHE A 1 102 ? 2.5 -4.289 13.508 1 93.56 102 PHE A C 1
ATOM 858 O O . PHE A 1 102 ? 3.729 -4.367 13.547 1 93.56 102 PHE A O 1
ATOM 865 N N . PHE A 1 103 ? 1.88 -3.402 12.742 1 93.5 103 PHE A N 1
ATOM 866 C CA . PHE A 1 103 ? 2.613 -2.492 11.867 1 93.5 103 PHE A CA 1
ATOM 867 C C . PHE A 1 103 ? 3.482 -1.544 12.688 1 93.5 103 PHE A C 1
ATOM 869 O O . PHE A 1 103 ? 4.59 -1.195 12.266 1 93.5 103 PHE A O 1
ATOM 876 N N . LEU A 1 104 ? 2.979 -1.112 13.82 1 91.5 104 LEU A N 1
ATOM 877 C CA . LEU A 1 104 ? 3.779 -0.276 14.703 1 91.5 104 LEU A CA 1
ATOM 878 C C . LEU A 1 104 ? 5.047 -1.005 15.148 1 91.5 104 LEU A C 1
ATOM 880 O O . LEU A 1 104 ? 6.141 -0.439 15.102 1 91.5 104 LEU A O 1
ATOM 884 N N . TRP A 1 105 ? 4.914 -2.258 15.555 1 91.44 105 TRP A N 1
ATOM 885 C CA . TRP A 1 105 ? 6.051 -3.047 16.016 1 91.44 105 TRP A CA 1
ATOM 886 C C . TRP A 1 105 ? 7.043 -3.291 14.883 1 91.44 105 TRP A C 1
ATOM 888 O O . TRP A 1 105 ? 8.258 -3.264 15.094 1 91.44 105 TRP A O 1
ATOM 898 N N . LEU A 1 106 ? 6.535 -3.564 13.727 1 90 106 LEU A N 1
ATOM 899 C CA . LEU A 1 106 ? 7.402 -3.773 12.57 1 90 106 LEU A CA 1
ATOM 900 C C . LEU A 1 106 ? 8.281 -2.555 12.32 1 90 106 LEU A C 1
ATOM 902 O O . LEU A 1 106 ? 9.477 -2.691 12.055 1 90 106 LEU A O 1
ATOM 906 N N . LYS A 1 107 ? 7.742 -1.374 12.438 1 88.56 107 LYS A N 1
ATOM 907 C CA . LYS A 1 107 ? 8.484 -0.136 12.227 1 88.56 107 LYS A CA 1
ATOM 908 C C . LYS A 1 107 ? 9.539 0.063 13.312 1 88.56 107 LYS A C 1
ATOM 910 O O . LYS A 1 107 ? 10.672 0.462 13.023 1 88.56 107 LYS A O 1
ATOM 915 N N . ILE A 1 108 ? 9.211 -0.196 14.523 1 87.81 108 ILE A N 1
ATOM 916 C CA . ILE A 1 108 ? 10.109 -0.001 15.664 1 87.81 108 ILE A CA 1
ATOM 917 C C . ILE A 1 108 ? 11.266 -0.995 15.586 1 87.81 108 ILE A C 1
ATOM 919 O O . ILE A 1 108 ? 12.422 -0.623 15.781 1 87.81 108 ILE A O 1
ATOM 923 N N . LEU A 1 109 ? 11.008 -2.201 15.195 1 86.56 109 LEU A N 1
ATOM 924 C CA . LEU A 1 109 ? 12.016 -3.256 15.141 1 86.56 109 LEU A CA 1
ATOM 925 C C . LEU A 1 109 ? 13.062 -2.955 14.07 1 86.56 109 LEU A C 1
ATOM 927 O O . LEU A 1 109 ? 14.234 -3.299 14.227 1 86.56 109 LEU A O 1
ATOM 931 N N . ASN A 1 110 ? 12.609 -2.32 13.062 1 86.5 110 ASN A N 1
ATOM 932 C CA . ASN A 1 110 ? 13.523 -2.016 11.969 1 86.5 110 ASN A CA 1
ATOM 933 C C . ASN A 1 110 ? 14.141 -0.627 12.117 1 86.5 110 ASN A C 1
ATOM 935 O O . ASN A 1 110 ? 14.75 -0.108 11.18 1 86.5 110 ASN A O 1
ATOM 939 N N . LEU A 1 111 ? 13.922 0.05 13.258 1 86.38 111 LEU A N 1
ATOM 940 C CA . LEU A 1 111 ? 14.492 1.34 13.633 1 86.38 111 LEU A CA 1
ATOM 941 C C . LEU A 1 111 ? 14.109 2.416 12.625 1 86.38 111 LEU A C 1
ATOM 943 O O . LEU A 1 111 ? 14.812 3.416 12.477 1 86.38 111 LEU A O 1
ATOM 947 N N . GLY A 1 112 ? 13.211 2.146 11.836 1 83.12 112 GLY A N 1
ATOM 948 C CA . GLY A 1 112 ? 12.727 3.109 10.859 1 83.12 112 GLY A CA 1
ATOM 949 C C . GLY A 1 112 ? 13.656 3.277 9.672 1 83.12 112 GLY A C 1
ATOM 950 O O . GLY A 1 112 ? 13.492 4.203 8.875 1 83.12 112 GLY A O 1
ATOM 951 N N . LEU A 1 113 ? 14.602 2.408 9.547 1 88 113 LEU A N 1
ATOM 952 C CA . LEU A 1 113 ? 15.594 2.557 8.492 1 88 113 LEU A CA 1
ATOM 953 C C . LEU A 1 113 ? 14.969 2.334 7.121 1 88 113 LEU A C 1
ATOM 955 O O . LEU A 1 113 ? 15.203 3.111 6.195 1 88 113 LEU A O 1
ATOM 959 N N . PRO A 1 114 ? 14.211 1.273 6.977 1 89.25 114 PRO A N 1
ATOM 960 C CA . PRO A 1 114 ? 13.578 1.092 5.668 1 89.25 114 PRO A CA 1
ATOM 961 C C . PRO A 1 114 ? 12.664 2.254 5.293 1 89.25 114 PRO A C 1
ATOM 963 O O . PRO A 1 114 ? 12.633 2.67 4.133 1 89.25 114 PRO A O 1
ATOM 966 N N . THR A 1 115 ? 11.93 2.779 6.266 1 92.94 115 THR A N 1
ATOM 967 C CA . THR A 1 115 ? 11.008 3.867 5.965 1 92.94 115 THR A CA 1
ATOM 968 C C . THR A 1 115 ? 11.766 5.148 5.641 1 92.94 115 THR A C 1
ATOM 970 O O . THR A 1 115 ? 11.336 5.938 4.801 1 92.94 115 THR A O 1
ATOM 973 N N . LEU A 1 116 ? 12.922 5.367 6.367 1 93.12 116 LEU A N 1
ATOM 974 C CA . LEU A 1 116 ? 13.766 6.508 6.02 1 93.12 116 LEU A CA 1
ATOM 975 C C . LEU A 1 116 ? 14.289 6.383 4.59 1 93.12 116 LEU A C 1
ATOM 977 O O . LEU A 1 116 ? 14.242 7.348 3.824 1 93.12 116 LEU A O 1
ATOM 981 N N . ALA A 1 117 ? 14.781 5.219 4.262 1 92.31 117 ALA A N 1
ATOM 982 C CA . ALA A 1 117 ? 15.234 4.98 2.893 1 92.31 117 ALA A CA 1
ATOM 983 C C . ALA A 1 117 ? 14.109 5.23 1.89 1 92.31 117 ALA A C 1
ATOM 985 O O . ALA A 1 117 ? 14.336 5.816 0.829 1 92.31 117 ALA A O 1
ATOM 986 N N . TYR A 1 118 ? 12.953 4.82 2.234 1 93.25 118 TYR A N 1
ATOM 987 C CA . TYR A 1 118 ? 11.773 5.023 1.4 1 93.25 118 TYR A CA 1
ATOM 988 C C . TYR A 1 118 ? 11.5 6.512 1.197 1 93.25 118 TYR A C 1
ATOM 990 O O . TYR A 1 118 ? 11.242 6.953 0.075 1 93.25 118 TYR A O 1
ATOM 998 N N . GLY A 1 119 ? 11.57 7.242 2.227 1 96.19 119 GLY A N 1
ATOM 999 C CA . GLY A 1 119 ? 11.352 8.672 2.125 1 96.19 119 GLY A CA 1
ATOM 1000 C C . GLY A 1 119 ? 12.383 9.375 1.267 1 96.19 119 GLY A C 1
ATOM 1001 O O . GLY A 1 119 ? 12.047 10.234 0.45 1 96.19 119 GLY A O 1
ATOM 1002 N N . LEU A 1 120 ? 13.594 9.031 1.479 1 95.69 120 LEU A N 1
ATOM 1003 C CA . LEU A 1 120 ? 14.664 9.602 0.676 1 95.69 120 LEU A CA 1
ATOM 1004 C C . LEU A 1 120 ? 14.516 9.211 -0.791 1 95.69 120 LEU A C 1
ATOM 1006 O O . LEU A 1 120 ? 14.711 10.047 -1.682 1 95.69 120 LEU A O 1
ATOM 1010 N N . GLY A 1 121 ? 14.172 7.992 -1.043 1 94.19 121 GLY A N 1
ATOM 1011 C CA . GLY A 1 121 ? 13.898 7.578 -2.408 1 94.19 121 GLY A CA 1
ATOM 1012 C C . GLY A 1 121 ? 12.719 8.297 -3.029 1 94.19 121 GLY A C 1
ATOM 1013 O O . GLY A 1 121 ? 12.773 8.711 -4.191 1 94.19 121 GLY A O 1
ATOM 1014 N N . ALA A 1 122 ? 11.68 8.453 -2.244 1 95.12 122 ALA A N 1
ATOM 1015 C CA . ALA A 1 122 ? 10.492 9.156 -2.713 1 95.12 122 ALA A CA 1
ATOM 1016 C C . ALA A 1 122 ? 10.82 10.586 -3.115 1 95.12 122 ALA A C 1
ATOM 1018 O O . ALA A 1 122 ? 10.25 11.117 -4.074 1 95.12 122 ALA A O 1
ATOM 1019 N N . SER A 1 123 ? 11.773 11.203 -2.426 1 95.94 123 SER A N 1
ATOM 1020 C CA . SER A 1 123 ? 12.156 12.578 -2.723 1 95.94 123 SER A CA 1
ATOM 1021 C C . SER A 1 123 ? 12.656 12.711 -4.156 1 95.94 123 SER A C 1
ATOM 1023 O O . SER A 1 123 ? 12.516 13.773 -4.77 1 95.94 123 SER A O 1
ATOM 1025 N N . VAL A 1 124 ? 13.172 11.656 -4.707 1 94.62 124 VAL A N 1
ATOM 1026 C CA . VAL A 1 124 ? 13.75 11.688 -6.043 1 94.62 124 VAL A CA 1
ATOM 1027 C C . VAL A 1 124 ? 12.734 11.188 -7.062 1 94.62 124 VAL A C 1
ATOM 1029 O O . VAL A 1 124 ? 12.773 11.578 -8.234 1 94.62 124 VAL A O 1
ATOM 1032 N N . LEU A 1 125 ? 11.758 10.438 -6.648 1 94.81 125 LEU A N 1
ATOM 1033 C CA . LEU A 1 125 ? 10.891 9.727 -7.582 1 94.81 125 LEU A CA 1
ATOM 1034 C C . LEU A 1 125 ? 9.547 10.445 -7.727 1 94.81 125 LEU A C 1
ATOM 1036 O O . LEU A 1 125 ? 8.789 10.156 -8.656 1 94.81 125 LEU A O 1
ATOM 1040 N N . ILE A 1 126 ? 9.188 11.266 -6.863 1 94.56 126 ILE A N 1
ATOM 1041 C CA . ILE A 1 126 ? 7.93 12.008 -6.914 1 94.56 126 ILE A CA 1
ATOM 1042 C C . ILE A 1 126 ? 7.824 12.758 -8.234 1 94.56 126 ILE A C 1
ATOM 1044 O O . ILE A 1 126 ? 8.766 13.445 -8.641 1 94.56 126 ILE A O 1
ATOM 1048 N N . LYS A 1 127 ? 6.664 12.656 -8.852 1 91.38 127 LYS A N 1
ATOM 1049 C CA . LYS A 1 127 ? 6.488 13.234 -10.18 1 91.38 127 LYS A CA 1
ATOM 1050 C C . LYS A 1 127 ? 5.324 14.227 -10.203 1 91.38 127 LYS A C 1
ATOM 1052 O O . LYS A 1 127 ? 5.258 15.094 -11.07 1 91.38 127 LYS A O 1
ATOM 1057 N N . HIS A 1 128 ? 4.41 14.039 -9.273 1 92.88 128 HIS A N 1
ATOM 1058 C CA . HIS A 1 128 ? 3.197 14.844 -9.312 1 92.88 128 HIS A CA 1
ATOM 1059 C C . HIS A 1 128 ? 2.898 15.453 -7.945 1 92.88 128 HIS A C 1
ATOM 1061 O O . HIS A 1 128 ? 3.352 14.938 -6.922 1 92.88 128 HIS A O 1
ATOM 1067 N N . LYS A 1 129 ? 2.295 16.578 -8 1 96.12 129 LYS A N 1
ATOM 1068 C CA . LYS A 1 129 ? 1.848 17.234 -6.777 1 96.12 129 LYS A CA 1
ATOM 1069 C C . LYS A 1 129 ? 0.441 17.812 -6.941 1 96.12 129 LYS A C 1
ATOM 1071 O O . LYS A 1 129 ? 0.007 18.078 -8.062 1 96.12 129 LYS A O 1
ATOM 1076 N N . GLU A 1 130 ? -0.273 17.844 -5.93 1 95.94 130 GLU A N 1
ATOM 1077 C CA . GLU A 1 130 ? -1.604 18.438 -5.848 1 95.94 130 GLU A CA 1
ATOM 1078 C C . GLU A 1 130 ? -1.754 19.281 -4.582 1 95.94 130 GLU A C 1
ATOM 1080 O O . GLU A 1 130 ? -1.094 19.016 -3.576 1 95.94 130 GLU A O 1
ATOM 1085 N N . THR A 1 131 ? -2.547 20.297 -4.719 1 98.06 131 THR A N 1
ATOM 1086 C CA . THR A 1 131 ? -2.803 21.125 -3.555 1 98.06 131 THR A CA 1
ATOM 1087 C C . THR A 1 131 ? -4.133 20.766 -2.902 1 98.06 131 THR A C 1
ATOM 1089 O O . THR A 1 131 ? -5.164 20.703 -3.574 1 98.06 131 THR A O 1
ATOM 1092 N N . VAL A 1 132 ? -4.074 20.438 -1.655 1 98.12 132 VAL A N 1
ATOM 1093 C CA . VAL A 1 132 ? -5.285 20.219 -0.87 1 98.12 132 VAL A CA 1
ATOM 1094 C C . VAL A 1 132 ? -5.668 21.5 -0.133 1 98.12 132 VAL A C 1
ATOM 1096 O O . VAL A 1 132 ? -4.859 22.062 0.602 1 98.12 132 VAL A O 1
ATOM 1099 N N . ILE A 1 133 ? -6.859 21.938 -0.323 1 98.19 133 ILE A N 1
ATOM 1100 C CA . ILE A 1 133 ? -7.336 23.156 0.33 1 98.19 133 ILE A CA 1
ATOM 1101 C C . ILE A 1 133 ? -8.016 22.797 1.651 1 98.19 133 ILE A C 1
ATOM 1103 O O . ILE A 1 133 ? -9.047 22.125 1.666 1 98.19 133 ILE A O 1
ATOM 1107 N N . THR A 1 134 ? -7.465 23.203 2.719 1 97.62 134 THR A N 1
ATOM 1108 C CA . THR A 1 134 ? -8.031 23 4.047 1 97.62 134 THR A CA 1
ATOM 1109 C C . THR A 1 134 ? -8.461 24.328 4.656 1 97.62 134 THR A C 1
ATOM 1111 O O . THR A 1 134 ? -8.062 25.391 4.18 1 97.62 134 THR A O 1
ATOM 1114 N N . PRO A 1 135 ? -9.273 24.25 5.715 1 96.31 135 PRO A N 1
ATOM 1115 C CA . PRO A 1 135 ? -9.641 25.484 6.41 1 96.31 135 PRO A CA 1
ATOM 1116 C C . PRO A 1 135 ? -8.43 26.234 6.98 1 96.31 135 PRO A C 1
ATOM 1118 O O . PRO A 1 135 ? -8.453 27.453 7.086 1 96.31 135 PRO A O 1
ATOM 1121 N N . SER A 1 136 ? -7.34 25.531 7.363 1 96.19 136 SER A N 1
ATOM 1122 C CA . SER A 1 136 ? -6.152 26.109 7.969 1 96.19 136 SER A CA 1
ATOM 1123 C C . SER A 1 136 ? -5.156 26.562 6.906 1 96.19 136 SER A C 1
ATOM 1125 O O . SER A 1 136 ? -4.117 27.156 7.227 1 96.19 136 SER A O 1
ATOM 1127 N N . GLY A 1 137 ? -5.477 26.312 5.609 1 96.56 137 GLY A N 1
ATOM 1128 C CA . GLY A 1 137 ? -4.602 26.719 4.523 1 96.56 137 GLY A CA 1
ATOM 1129 C C . GLY A 1 137 ? -4.305 25.609 3.541 1 96.56 137 GLY A C 1
ATOM 1130 O O . GLY A 1 137 ? -4.641 24.453 3.789 1 96.56 137 GLY A O 1
ATOM 1131 N N . PRO A 1 138 ? -3.73 26 2.436 1 97.81 138 PRO A N 1
ATOM 1132 C CA . PRO A 1 138 ? -3.396 25 1.415 1 97.81 138 PRO A CA 1
ATOM 1133 C C . PRO A 1 138 ? -2.182 24.156 1.791 1 97.81 138 PRO A C 1
ATOM 1135 O O . PRO A 1 138 ? -1.244 24.656 2.416 1 97.81 138 PRO A O 1
ATOM 1138 N N . VAL A 1 139 ? -2.232 22.906 1.454 1 98.56 139 VAL A N 1
ATOM 1139 C CA . VAL A 1 139 ? -1.122 21.984 1.68 1 98.56 139 VAL A CA 1
ATOM 1140 C C . VAL A 1 139 ? -0.824 21.203 0.399 1 98.56 139 VAL A C 1
ATOM 1142 O O . VAL A 1 139 ? -1.734 20.672 -0.232 1 98.56 139 VAL A O 1
ATOM 1145 N N . LYS A 1 140 ? 0.433 21.141 0.021 1 98.31 140 LYS A N 1
ATOM 1146 C CA . LYS A 1 140 ? 0.835 20.328 -1.123 1 98.31 140 LYS A CA 1
ATOM 1147 C C . LYS A 1 140 ? 1.022 18.859 -0.72 1 98.31 140 LYS A C 1
ATOM 1149 O O . LYS A 1 140 ? 1.649 18.578 0.3 1 98.31 140 LYS A O 1
ATOM 1154 N N . ILE A 1 141 ? 0.447 18.016 -1.483 1 98.25 141 ILE A N 1
ATOM 1155 C CA . ILE A 1 141 ? 0.701 16.594 -1.337 1 98.25 141 ILE A CA 1
ATOM 1156 C C . ILE A 1 141 ? 1.324 16.047 -2.619 1 98.25 141 ILE A C 1
ATOM 1158 O O . ILE A 1 141 ? 1.265 16.688 -3.67 1 98.25 141 ILE A O 1
ATOM 1162 N N . PHE A 1 142 ? 1.936 14.93 -2.518 1 97.69 142 PHE A N 1
ATOM 1163 C CA . PHE A 1 142 ? 2.816 14.461 -3.58 1 97.69 142 PHE A CA 1
ATOM 1164 C C . PHE A 1 142 ? 2.502 13.016 -3.943 1 97.69 142 PHE A C 1
ATOM 1166 O O . PHE A 1 142 ? 2.029 12.242 -3.102 1 97.69 142 PHE A O 1
ATOM 1173 N N . PHE A 1 143 ? 2.754 12.664 -5.188 1 94.62 143 PHE A N 1
ATOM 1174 C CA . PHE A 1 143 ? 2.475 11.336 -5.719 1 94.62 143 PHE A CA 1
ATOM 1175 C C . PHE A 1 143 ? 3.656 10.82 -6.527 1 94.62 143 PHE A C 1
ATOM 1177 O O . PHE A 1 143 ? 4.309 11.578 -7.242 1 94.62 143 PHE A O 1
ATOM 1184 N N . LEU A 1 144 ? 3.871 9.5 -6.344 1 89.88 144 LEU A N 1
ATOM 1185 C CA . LEU A 1 144 ? 4.844 8.898 -7.246 1 89.88 144 LEU A CA 1
ATOM 1186 C C . LEU A 1 144 ? 4.312 8.859 -8.68 1 89.88 144 LEU A C 1
ATOM 1188 O O . LEU A 1 144 ? 5.051 9.141 -9.625 1 89.88 144 LEU A O 1
ATOM 1192 N N . ASN A 1 145 ? 3.062 8.422 -8.734 1 84 145 ASN A N 1
ATOM 1193 C CA . ASN A 1 145 ? 2.363 8.344 -10.016 1 84 145 ASN A CA 1
ATOM 1194 C C . ASN A 1 145 ? 1.035 9.094 -9.977 1 84 145 ASN A C 1
ATOM 1196 O O . ASN A 1 145 ? 0.451 9.273 -8.906 1 84 145 ASN A O 1
ATOM 1200 N N . GLU A 1 146 ? 0.654 9.445 -11.172 1 77.69 146 GLU A N 1
ATOM 1201 C CA . GLU A 1 146 ? -0.604 10.18 -11.242 1 77.69 146 GLU A CA 1
ATOM 1202 C C . GLU A 1 146 ? -1.786 9.289 -10.867 1 77.69 146 GLU A C 1
ATOM 1204 O O . GLU A 1 146 ? -1.836 8.125 -11.25 1 77.69 146 GLU A O 1
ATOM 1209 N N . GLU A 1 147 ? -2.586 9.727 -9.945 1 74 147 GLU A N 1
ATOM 1210 C CA . GLU A 1 147 ? -3.807 9 -9.609 1 74 147 GLU A CA 1
ATOM 1211 C C . GLU A 1 147 ? -4.977 9.469 -10.469 1 74 147 GLU A C 1
ATOM 1213 O O . GLU A 1 147 ? -5.184 10.672 -10.648 1 74 147 GLU A O 1
ATOM 1218 N N . ALA A 1 148 ? -5.262 8.672 -11.594 1 57.25 148 ALA A N 1
ATOM 1219 C CA . ALA A 1 148 ? -6.398 9.047 -12.43 1 57.25 148 ALA A CA 1
ATOM 1220 C C . ALA A 1 148 ? -7.715 8.906 -11.672 1 57.25 148 ALA A C 1
ATOM 1222 O O . ALA A 1 148 ? -7.859 8.016 -10.828 1 57.25 148 ALA A O 1
ATOM 1223 N N . ASP A 1 149 ? -8.469 10.016 -11.414 1 52.16 149 ASP A N 1
ATOM 1224 C CA . ASP A 1 149 ? -9.844 9.898 -10.938 1 52.16 149 ASP A CA 1
ATOM 1225 C C . ASP A 1 149 ? -10.617 8.852 -11.727 1 52.16 149 ASP A C 1
ATOM 1227 O O . ASP A 1 149 ? -10.656 8.898 -12.953 1 52.16 149 ASP A O 1
ATOM 1231 N N . SER A 1 150 ? -10.375 7.551 -11.648 1 40.56 150 SER A N 1
ATOM 1232 C CA . SER A 1 150 ? -11.219 6.633 -12.406 1 40.56 150 SER A CA 1
ATOM 1233 C C . SER A 1 150 ? -12.625 7.188 -12.578 1 40.56 150 SER A C 1
ATOM 1235 O O . SER A 1 150 ? -13.469 7.027 -11.695 1 40.56 150 SER A O 1
ATOM 1237 N N . MET A 1 151 ? -12.898 8.391 -12.859 1 35.44 151 MET A N 1
ATOM 1238 C CA . MET A 1 151 ? -14.234 8.594 -13.414 1 35.44 151 MET A CA 1
ATOM 1239 C C . MET A 1 151 ? -14.484 7.672 -14.594 1 35.44 151 MET A C 1
ATOM 1241 O O . MET A 1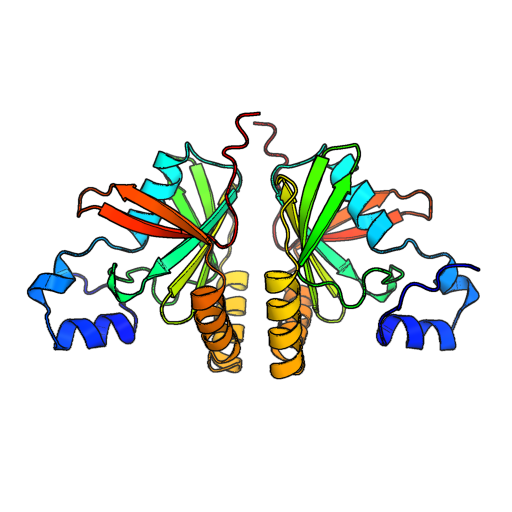 151 ? -15.281 7.984 -15.477 1 35.44 151 MET A O 1
ATOM 1245 N N . TYR A 1 152 ? -13.922 6.574 -14.711 1 32 152 TYR A N 1
ATOM 1246 C CA . TYR A 1 152 ? -14.562 5.922 -15.852 1 32 152 TYR A CA 1
ATOM 1247 C C . TYR A 1 152 ? -15.961 5.453 -15.484 1 32 152 TYR A C 1
ATOM 1249 O O . TYR A 1 152 ? -16.234 5.094 -14.336 1 32 152 TYR A O 1
ATOM 1257 N N . MET B 1 1 ? 11.891 -22.938 -26.984 1 24.22 1 MET B N 1
ATOM 1258 C CA . MET B 1 1 ? 12.742 -22.609 -25.828 1 24.22 1 MET B CA 1
ATOM 1259 C C . MET B 1 1 ? 11.93 -21.953 -24.719 1 24.22 1 MET B C 1
ATOM 1261 O O . MET B 1 1 ? 11.305 -20.906 -24.938 1 24.22 1 MET B O 1
ATOM 1265 N N . LYS B 1 2 ? 11.289 -22.719 -23.875 1 31.05 2 LYS B N 1
ATOM 1266 C CA . LYS B 1 2 ? 10.398 -22.328 -22.781 1 31.05 2 LYS B CA 1
ATOM 1267 C C . LYS B 1 2 ? 11 -21.203 -21.969 1 31.05 2 LYS B C 1
ATOM 1269 O O . LYS B 1 2 ? 12.141 -21.297 -21.5 1 31.05 2 LYS B O 1
ATOM 1274 N N . ASN B 1 3 ? 10.883 -20 -22.375 1 33.31 3 ASN B N 1
ATOM 1275 C CA . ASN B 1 3 ? 11.469 -18.844 -21.703 1 33.31 3 ASN B CA 1
ATOM 1276 C C . ASN B 1 3 ? 11.484 -19.016 -20.188 1 33.31 3 ASN B C 1
ATOM 1278 O O . ASN B 1 3 ? 10.43 -19.156 -19.562 1 33.31 3 ASN B O 1
ATOM 1282 N N . HIS B 1 4 ? 12.312 -19.891 -19.656 1 37.75 4 HIS B N 1
ATOM 1283 C CA . HIS B 1 4 ? 12.547 -20.203 -18.25 1 37.75 4 HIS B CA 1
ATOM 1284 C C . HIS B 1 4 ? 12.539 -18.938 -17.406 1 37.75 4 HIS B C 1
ATOM 1286 O O . HIS B 1 4 ? 13.492 -18.156 -17.438 1 37.75 4 HIS B O 1
ATOM 1292 N N . GLY B 1 5 ? 11.469 -18.219 -17.422 1 46.12 5 GLY B N 1
ATOM 1293 C CA . GLY B 1 5 ? 11.32 -17.047 -16.578 1 46.12 5 GLY B CA 1
ATOM 1294 C C . GLY B 1 5 ? 11.992 -17.203 -15.227 1 46.12 5 GLY B C 1
ATOM 1295 O O . GLY B 1 5 ? 12.234 -18.312 -14.773 1 46.12 5 GLY B O 1
ATOM 1296 N N . ILE B 1 6 ? 12.969 -16.422 -14.805 1 63.44 6 ILE B N 1
ATOM 1297 C CA . ILE B 1 6 ? 13.742 -16.438 -13.57 1 63.44 6 ILE B CA 1
ATOM 1298 C C . ILE B 1 6 ? 12.812 -16.656 -12.383 1 63.44 6 ILE B C 1
ATOM 1300 O O . ILE B 1 6 ? 11.93 -15.844 -12.117 1 63.44 6 ILE B O 1
ATOM 1304 N N . TYR B 1 7 ? 12.734 -17.969 -12.039 1 72.06 7 TYR B N 1
ATOM 1305 C CA . TYR B 1 7 ? 12.039 -18.281 -10.797 1 72.06 7 TYR B CA 1
ATOM 1306 C C . TYR B 1 7 ? 12.859 -17.875 -9.586 1 72.06 7 TYR B C 1
ATOM 1308 O O . TYR B 1 7 ? 14.086 -17.75 -9.672 1 72.06 7 TYR B O 1
ATOM 1316 N N . GLY B 1 8 ? 12.312 -17.469 -8.523 1 74.06 8 GLY B N 1
ATOM 1317 C CA . GLY B 1 8 ? 12.992 -17.078 -7.297 1 74.06 8 GLY B CA 1
ATOM 1318 C C . GLY B 1 8 ? 13.609 -18.266 -6.566 1 74.06 8 GLY B C 1
ATOM 1319 O O . GLY B 1 8 ? 13.375 -19.422 -6.93 1 74.06 8 GLY B O 1
ATOM 1320 N N . PRO B 1 9 ? 14.547 -18.031 -5.656 1 73 9 PRO B N 1
ATOM 1321 C CA . PRO B 1 9 ? 15.289 -19.078 -4.949 1 73 9 PRO B CA 1
ATOM 1322 C C . PRO B 1 9 ? 14.367 -20.094 -4.273 1 73 9 PRO B C 1
ATOM 1324 O O . PRO B 1 9 ? 14.664 -21.297 -4.281 1 73 9 PRO B O 1
ATOM 1327 N N . ILE B 1 10 ? 13.258 -19.688 -3.799 1 76.69 10 ILE B N 1
ATOM 1328 C CA . ILE B 1 10 ? 12.359 -20.594 -3.09 1 76.69 10 ILE B CA 1
ATOM 1329 C C . ILE B 1 10 ? 11.711 -21.562 -4.082 1 76.69 10 ILE B C 1
ATOM 1331 O O . ILE B 1 10 ? 11.656 -22.766 -3.83 1 76.69 10 ILE B O 1
ATOM 1335 N N . THR B 1 11 ? 11.281 -21 -5.152 1 75.81 11 THR B N 1
ATOM 1336 C CA . THR B 1 11 ? 10.688 -21.828 -6.188 1 75.81 11 THR B CA 1
ATOM 1337 C C . THR B 1 11 ? 11.719 -22.797 -6.766 1 75.81 11 THR B C 1
ATOM 1339 O O . THR B 1 11 ? 11.43 -23.969 -6.98 1 75.81 11 THR B O 1
ATOM 1342 N N . ARG B 1 12 ? 12.859 -22.312 -7 1 74.94 12 ARG B N 1
ATOM 1343 C CA . ARG B 1 12 ? 13.93 -23.141 -7.535 1 74.94 12 ARG B CA 1
ATOM 1344 C C . ARG B 1 12 ? 14.273 -24.266 -6.57 1 74.94 12 ARG B C 1
ATOM 1346 O O . ARG B 1 12 ? 14.484 -25.406 -6.988 1 74.94 12 ARG B O 1
ATOM 1353 N N . ALA B 1 13 ? 14.305 -23.969 -5.293 1 76.38 13 ALA B N 1
ATOM 1354 C CA . ALA B 1 13 ? 14.594 -24.984 -4.277 1 76.38 13 ALA B CA 1
ATOM 1355 C C . ALA B 1 13 ? 13.508 -26.047 -4.242 1 76.38 13 ALA B C 1
ATOM 1357 O O . ALA B 1 13 ? 13.805 -27.234 -4.078 1 76.38 13 ALA B O 1
ATOM 1358 N N . SER B 1 14 ? 12.305 -25.625 -4.461 1 74.31 14 SER B N 1
ATOM 1359 C CA . SER B 1 14 ? 11.195 -26.578 -4.445 1 74.31 14 SER B CA 1
ATOM 1360 C C . SER B 1 14 ? 11.25 -27.516 -5.645 1 74.31 14 SER B C 1
ATOM 1362 O O . SER B 1 14 ? 10.898 -28.688 -5.539 1 74.31 14 SER B O 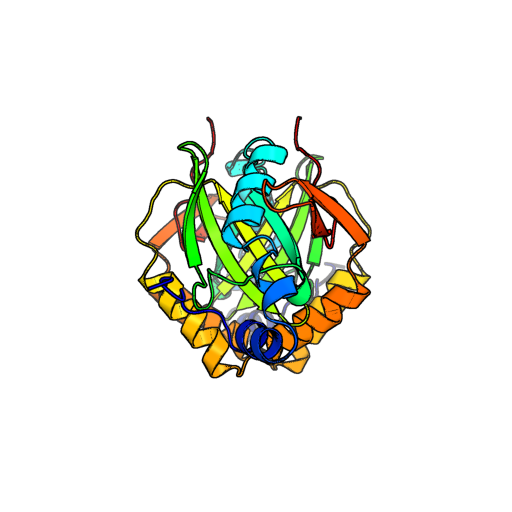1
ATOM 1364 N N . PHE B 1 15 ? 11.719 -26.984 -6.793 1 74.06 15 PHE B N 1
ATOM 1365 C CA . PHE B 1 15 ? 11.859 -27.781 -8 1 74.06 15 PHE B CA 1
ATOM 1366 C C . PHE B 1 15 ? 12.82 -28.953 -7.762 1 74.06 15 PHE B C 1
ATOM 1368 O O . PHE B 1 15 ? 12.617 -30.047 -8.289 1 74.06 15 PHE B O 1
ATOM 1375 N N . PHE B 1 16 ? 13.773 -28.719 -6.949 1 72.88 16 PHE B N 1
ATOM 1376 C CA . PHE B 1 16 ? 14.766 -29.75 -6.66 1 72.88 16 PHE B CA 1
ATOM 1377 C C . PHE B 1 16 ? 14.141 -30.891 -5.859 1 72.88 16 PHE B C 1
ATOM 1379 O O . PHE B 1 16 ? 14.578 -32.031 -5.965 1 72.88 16 PHE B O 1
ATOM 1386 N N . LEU B 1 17 ? 13.039 -30.641 -5.156 1 70.69 17 LEU B N 1
ATOM 1387 C CA . LEU B 1 17 ? 12.43 -31.656 -4.305 1 70.69 17 LEU B CA 1
ATOM 1388 C C . LEU B 1 17 ? 11.391 -32.469 -5.078 1 70.69 17 LEU B C 1
ATOM 1390 O O . LEU B 1 17 ? 11.352 -33.688 -4.988 1 70.69 17 LEU B O 1
ATOM 1394 N N . ASN B 1 18 ? 10.398 -31.797 -5.719 1 71.5 18 ASN B N 1
ATOM 1395 C CA . A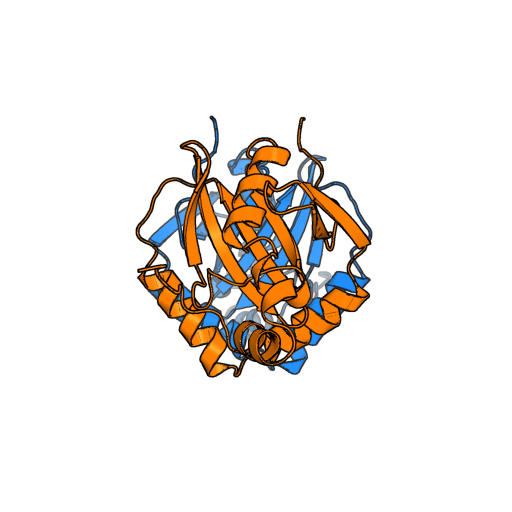SN B 1 18 ? 9.383 -32.469 -6.508 1 71.5 18 ASN B CA 1
ATOM 1396 C C . ASN B 1 18 ? 9.016 -31.688 -7.758 1 71.5 18 ASN B C 1
ATOM 1398 O O . ASN B 1 18 ? 7.973 -31.031 -7.789 1 71.5 18 ASN B O 1
ATOM 1402 N N . SER B 1 19 ? 9.734 -31.828 -8.758 1 73.19 19 SER B N 1
ATOM 1403 C CA . SER B 1 19 ? 9.672 -31.031 -9.984 1 73.19 19 SER B CA 1
ATOM 1404 C C . SER B 1 19 ? 8.344 -31.25 -10.703 1 73.19 19 SER B C 1
ATOM 1406 O O . SER B 1 19 ? 7.703 -30.297 -11.141 1 73.19 19 SER B O 1
ATOM 1408 N N . GLU B 1 20 ? 7.906 -32.469 -10.805 1 74 20 GLU B N 1
ATOM 1409 C CA . GLU B 1 20 ? 6.715 -32.781 -11.586 1 74 20 GLU B CA 1
ATOM 1410 C C . GLU B 1 20 ? 5.469 -32.125 -10.984 1 74 20 GLU B C 1
ATOM 1412 O O . GLU B 1 20 ? 4.652 -31.547 -11.695 1 74 20 GLU B O 1
ATOM 1417 N N . LYS B 1 21 ? 5.355 -32.312 -9.688 1 76.31 21 LYS B N 1
ATOM 1418 C CA . LYS B 1 21 ? 4.184 -31.766 -9.008 1 76.31 21 LYS B CA 1
ATOM 1419 C C . LYS B 1 21 ? 4.219 -30.234 -9.008 1 76.31 21 LYS B C 1
ATOM 1421 O O . LYS B 1 21 ? 3.188 -29.594 -9.211 1 76.31 21 LYS B O 1
ATOM 1426 N N . ILE B 1 22 ? 5.359 -29.719 -8.969 1 80.81 22 ILE B N 1
ATOM 1427 C CA . ILE B 1 22 ? 5.523 -28.281 -8.828 1 80.81 22 ILE B CA 1
ATOM 1428 C C . ILE B 1 22 ? 5.309 -27.594 -10.172 1 80.81 22 ILE B C 1
ATOM 1430 O O . ILE B 1 22 ? 4.727 -26.516 -10.242 1 80.81 22 ILE B O 1
ATOM 1434 N N . SER B 1 23 ? 5.754 -28.219 -11.164 1 82.25 23 SER B N 1
ATOM 1435 C CA . SER B 1 23 ? 5.641 -27.656 -12.508 1 82.25 23 SER B CA 1
ATOM 1436 C C . SER B 1 23 ? 4.18 -27.5 -12.914 1 82.25 23 SER B C 1
ATOM 1438 O O . SER B 1 23 ? 3.865 -26.734 -13.836 1 82.25 23 SER B O 1
ATOM 1440 N N . LYS B 1 24 ? 3.312 -28.156 -12.242 1 88.81 24 LYS B N 1
ATOM 1441 C CA . LYS B 1 24 ? 1.897 -28.125 -12.602 1 88.81 24 LYS B CA 1
ATOM 1442 C C . LYS B 1 24 ? 1.168 -27.016 -11.844 1 88.81 24 LYS B C 1
ATOM 1444 O O . LYS B 1 24 ? 0.002 -26.734 -12.117 1 88.81 24 LYS B O 1
ATOM 1449 N N . ARG B 1 25 ? 1.828 -26.438 -10.992 1 93.06 25 ARG B N 1
ATOM 1450 C CA . ARG B 1 25 ? 1.213 -25.359 -10.211 1 93.06 25 ARG B CA 1
ATOM 1451 C C . ARG B 1 25 ? 0.964 -24.125 -11.078 1 93.06 25 ARG B C 1
ATOM 1453 O O . ARG B 1 25 ? 1.741 -23.844 -11.992 1 93.06 25 ARG B O 1
ATOM 1460 N N . PRO B 1 26 ? -0.153 -23.422 -10.734 1 96.81 26 PRO B N 1
ATOM 1461 C CA . PRO B 1 26 ? -0.357 -22.141 -11.43 1 96.81 26 PRO B CA 1
ATOM 1462 C C . PRO B 1 26 ? 0.792 -21.156 -11.211 1 96.81 26 PRO B C 1
ATOM 1464 O O . PRO B 1 26 ? 1.448 -21.188 -10.164 1 96.81 26 PRO B O 1
ATOM 1467 N N . THR B 1 27 ? 1.016 -20.266 -12.203 1 97 27 THR B N 1
ATOM 1468 C CA . THR B 1 27 ? 2.025 -19.234 -12.047 1 97 27 THR B CA 1
ATOM 1469 C C . THR B 1 27 ? 1.456 -18.031 -11.289 1 97 27 THR B C 1
ATOM 1471 O O . THR B 1 27 ? 0.239 -17.844 -11.25 1 97 27 THR B O 1
ATOM 1474 N N . ALA B 1 28 ? 2.336 -17.281 -10.758 1 97.81 28 ALA B N 1
ATOM 1475 C CA . ALA B 1 28 ? 1.936 -16.047 -10.078 1 97.81 28 ALA B CA 1
ATOM 1476 C C . ALA B 1 28 ? 1.196 -15.109 -11.031 1 97.81 28 ALA B C 1
ATOM 1478 O O . ALA B 1 28 ? 0.198 -14.492 -10.656 1 97.81 28 ALA B O 1
ATOM 1479 N N . SER B 1 29 ? 1.708 -15 -12.242 1 98.12 29 SER B N 1
ATOM 1480 C CA . SER B 1 29 ? 1.098 -14.125 -13.234 1 98.12 29 SER B CA 1
ATOM 1481 C C . SER B 1 29 ? -0.315 -14.586 -13.586 1 98.12 29 SER B C 1
ATOM 1483 O O . SER B 1 29 ? -1.211 -13.758 -13.773 1 98.12 29 SER B O 1
ATOM 1485 N N . GLU B 1 30 ? -0.479 -15.875 -13.664 1 98 30 GLU B N 1
ATOM 1486 C CA . GLU B 1 30 ? -1.806 -16.422 -13.93 1 98 30 GLU B CA 1
ATOM 1487 C C . GLU B 1 30 ? -2.773 -16.094 -12.797 1 98 30 GLU B C 1
ATOM 1489 O O . GLU B 1 30 ? -3.902 -15.664 -13.039 1 98 30 GLU B O 1
ATOM 1494 N N . VAL B 1 31 ? -2.354 -16.312 -11.562 1 98.56 31 VAL B N 1
ATOM 1495 C CA . VAL B 1 31 ? -3.191 -16.016 -10.398 1 98.56 31 VAL B CA 1
ATOM 1496 C C . VAL B 1 31 ? -3.549 -14.539 -10.375 1 98.56 31 VAL B C 1
ATOM 1498 O O . VAL B 1 31 ? -4.703 -14.172 -10.133 1 98.56 31 VAL B O 1
ATOM 1501 N N . LEU B 1 32 ? -2.559 -13.719 -10.641 1 98.62 32 LEU B N 1
ATOM 1502 C CA . LEU B 1 32 ? -2.762 -12.273 -10.695 1 98.62 32 LEU B CA 1
ATOM 1503 C C . LEU B 1 32 ? -3.848 -11.914 -11.703 1 98.62 32 LEU B C 1
ATOM 1505 O O . LEU B 1 32 ? -4.809 -11.219 -11.367 1 98.62 32 LEU B O 1
ATOM 1509 N N . SER B 1 33 ? -3.781 -12.406 -12.898 1 98.69 33 SER B N 1
ATOM 1510 C CA . SER B 1 33 ? -4.711 -12.094 -13.977 1 98.69 33 SER B CA 1
ATOM 1511 C C . SER B 1 33 ? -6.117 -12.594 -13.664 1 98.69 33 SER B C 1
ATOM 1513 O O . SER B 1 33 ? -7.094 -11.852 -13.812 1 98.69 33 SER B O 1
ATOM 1515 N N . TYR B 1 34 ? -6.199 -13.766 -13.188 1 98.5 34 TYR B N 1
ATOM 1516 C CA . TYR B 1 34 ? -7.52 -14.359 -12.984 1 98.5 34 TYR B CA 1
ATOM 1517 C C . TYR B 1 34 ? -8.18 -13.805 -11.734 1 98.5 34 TYR B C 1
ATOM 1519 O O . TYR B 1 34 ? -9.406 -13.711 -11.664 1 98.5 34 TYR B O 1
ATOM 1527 N N . HIS B 1 35 ? -7.375 -13.43 -10.734 1 98.19 35 HIS B N 1
ATOM 1528 C CA . HIS B 1 35 ? -7.934 -12.734 -9.578 1 98.19 35 HIS B CA 1
ATOM 1529 C C . HIS B 1 35 ? -8.578 -11.414 -9.992 1 98.19 35 HIS B C 1
ATOM 1531 O O . HIS B 1 35 ? -9.703 -11.117 -9.586 1 98.19 35 HIS B O 1
ATOM 1537 N N . ILE B 1 36 ? -7.887 -10.648 -10.812 1 97.38 36 ILE B N 1
ATOM 1538 C CA . ILE B 1 36 ? -8.391 -9.359 -11.273 1 97.38 36 ILE B CA 1
ATOM 1539 C C . ILE B 1 36 ? -9.672 -9.555 -12.078 1 97.38 36 ILE B C 1
ATOM 1541 O O . ILE B 1 36 ? -10.656 -8.836 -11.875 1 97.38 36 ILE B O 1
ATOM 1545 N N . LYS B 1 37 ? -9.68 -10.555 -12.898 1 97.69 37 LYS B N 1
ATOM 1546 C CA . LYS B 1 37 ? -10.867 -10.859 -13.695 1 97.69 37 LYS B CA 1
ATOM 1547 C C . LYS B 1 37 ? -12.039 -11.266 -12.805 1 97.69 37 LYS B C 1
ATOM 1549 O O . LYS B 1 37 ? -13.156 -10.773 -12.969 1 97.69 37 LYS B O 1
ATOM 1554 N N . GLN B 1 38 ? -11.758 -12.125 -11.883 1 96.44 38 GLN B N 1
ATOM 1555 C CA . GLN B 1 38 ? -12.789 -12.648 -11 1 96.44 38 GLN B CA 1
ATOM 1556 C C . GLN B 1 38 ? -13.414 -11.523 -10.172 1 96.44 38 GLN B C 1
ATOM 1558 O O . GLN B 1 38 ? -14.602 -11.586 -9.828 1 96.44 38 GLN B O 1
ATOM 1563 N N . ARG B 1 39 ? -12.633 -10.523 -9.906 1 94.75 39 ARG B N 1
ATOM 1564 C CA . ARG B 1 39 ? -13.109 -9.414 -9.094 1 94.75 39 ARG B CA 1
ATOM 1565 C C . ARG B 1 39 ? -13.688 -8.305 -9.969 1 94.75 39 ARG B C 1
ATOM 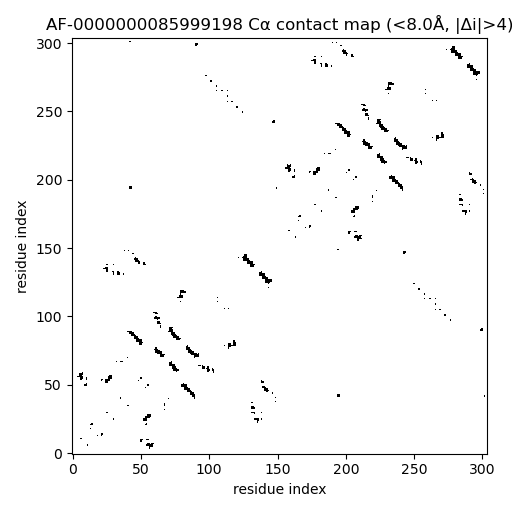1567 O O . ARG B 1 39 ? -13.914 -7.188 -9.5 1 94.75 39 ARG B O 1
ATOM 1574 N N . ASN B 1 40 ? -13.82 -8.555 -11.211 1 94.75 40 ASN B N 1
ATOM 1575 C CA . ASN B 1 40 ? -14.438 -7.645 -12.18 1 94.75 40 ASN B CA 1
ATOM 1576 C C . ASN B 1 40 ? -13.656 -6.336 -12.289 1 94.75 40 ASN B C 1
ATOM 1578 O O . ASN B 1 40 ? -14.234 -5.254 -12.203 1 94.75 40 ASN B O 1
ATOM 1582 N N . TYR B 1 41 ? -12.359 -6.383 -12.32 1 95.38 41 TYR B N 1
ATOM 1583 C CA . TYR B 1 41 ? -11.445 -5.293 -12.633 1 95.38 41 TYR B CA 1
ATOM 1584 C C . TYR B 1 41 ? -11.586 -4.156 -11.633 1 95.38 41 TYR B C 1
ATOM 1586 O O . TYR B 1 41 ? -11.859 -3.016 -12.008 1 95.38 41 TYR B O 1
ATOM 1594 N N . PRO B 1 42 ? -11.281 -4.473 -10.375 1 92.94 42 PRO B N 1
ATOM 1595 C CA . PRO B 1 42 ? -11.445 -3.463 -9.328 1 92.94 42 PRO B CA 1
ATOM 1596 C C . PRO B 1 42 ? -10.461 -2.305 -9.461 1 92.94 42 PRO B C 1
ATOM 1598 O O . PRO B 1 42 ? -9.414 -2.451 -10.102 1 92.94 42 PRO B O 1
ATOM 1601 N N . ALA B 1 43 ? -10.797 -1.157 -8.883 1 90.44 43 ALA B N 1
ATOM 1602 C CA . ALA B 1 43 ? -9.883 -0.016 -8.875 1 90.44 43 ALA B CA 1
ATOM 1603 C C . ALA B 1 43 ? -8.602 -0.344 -8.117 1 90.44 43 ALA B C 1
ATOM 1605 O O . ALA B 1 43 ? -7.527 0.17 -8.453 1 90.44 43 ALA B O 1
ATOM 1606 N N . TRP B 1 44 ? -8.781 -1.182 -7.184 1 91.44 44 TRP B N 1
ATOM 1607 C CA . TRP B 1 44 ? -7.637 -1.602 -6.379 1 91.44 44 TRP B CA 1
ATOM 1608 C C . TRP B 1 44 ? -7.914 -2.934 -5.695 1 91.44 44 TRP B C 1
ATOM 1610 O O . TRP B 1 44 ? -9.062 -3.246 -5.371 1 91.44 44 TRP B O 1
ATOM 1620 N N . THR B 1 45 ? -6.93 -3.711 -5.449 1 93.94 45 THR B N 1
ATOM 1621 C CA . THR B 1 45 ? -6.996 -4.926 -4.641 1 93.94 45 THR B CA 1
ATOM 1622 C C . THR B 1 45 ? -5.613 -5.293 -4.109 1 93.94 45 THR B C 1
ATOM 1624 O O . THR B 1 45 ? -4.594 -4.906 -4.688 1 93.94 45 THR B O 1
ATOM 1627 N N . SER B 1 46 ? -5.555 -5.957 -3.016 1 95.12 46 SER B N 1
ATOM 1628 C CA . SER B 1 46 ? -4.316 -6.387 -2.373 1 95.12 46 SER B CA 1
ATOM 1629 C C . SER B 1 46 ? -4.477 -7.75 -1.712 1 95.12 46 SER B C 1
ATOM 1631 O O . SER B 1 46 ? -5.41 -7.961 -0.934 1 95.12 46 SER B O 1
ATOM 1633 N N . TYR B 1 47 ? -3.582 -8.664 -2.006 1 97.12 47 TYR B N 1
ATOM 1634 C CA . TYR B 1 47 ? -3.756 -10.016 -1.491 1 97.12 47 TYR B CA 1
ATOM 1635 C C . TYR B 1 47 ? -2.408 -10.688 -1.245 1 97.12 47 TYR B C 1
ATOM 1637 O O . TYR B 1 47 ? -1.377 -10.211 -1.726 1 97.12 47 TYR B O 1
ATOM 1645 N N . PHE B 1 48 ? -2.463 -11.758 -0.491 1 97.94 48 PHE B N 1
ATOM 1646 C CA . PHE B 1 48 ? -1.335 -12.656 -0.264 1 97.94 48 PHE B CA 1
ATOM 1647 C C . PHE B 1 48 ? -1.531 -13.969 -1.008 1 97.94 48 PHE B C 1
ATOM 1649 O O . PHE B 1 48 ? -2.654 -14.469 -1.114 1 97.94 48 PHE B O 1
ATOM 1656 N N . VAL B 1 49 ? -0.444 -14.477 -1.479 1 98.44 49 VAL B N 1
ATOM 1657 C CA . VAL B 1 49 ? -0.456 -15.82 -2.035 1 98.44 49 VAL B CA 1
ATOM 1658 C C . VAL B 1 49 ? 0.751 -16.609 -1.522 1 98.44 49 VAL B C 1
ATOM 1660 O O . VAL B 1 49 ? 1.855 -16.062 -1.429 1 98.44 49 VAL B O 1
ATOM 1663 N N . LYS B 1 50 ? 0.505 -17.844 -1.149 1 97.62 50 LYS B N 1
ATOM 1664 C CA . LYS B 1 50 ? 1.585 -18.656 -0.598 1 97.62 50 LYS B CA 1
ATOM 1665 C C . LYS B 1 50 ? 2.586 -19.047 -1.681 1 97.62 50 LYS B C 1
ATOM 1667 O O . LYS B 1 50 ? 2.197 -19.422 -2.787 1 97.62 50 LYS B O 1
ATOM 1672 N N . TYR B 1 51 ? 3.877 -19.062 -1.28 1 95.5 51 TYR B N 1
ATOM 1673 C CA . TYR B 1 51 ? 4.949 -19.453 -2.188 1 95.5 51 TYR B CA 1
ATOM 1674 C C . TYR B 1 51 ? 4.742 -20.875 -2.695 1 95.5 51 TYR B C 1
ATOM 1676 O O . TYR B 1 51 ? 4.98 -21.172 -3.871 1 95.5 51 TYR B O 1
ATOM 1684 N N . ASN B 1 52 ? 4.312 -21.703 -1.847 1 93.88 52 ASN B N 1
ATOM 1685 C CA . ASN B 1 52 ? 4.266 -23.125 -2.182 1 93.88 52 ASN B CA 1
ATOM 1686 C C . ASN B 1 52 ? 3.021 -23.469 -2.996 1 93.88 52 ASN B C 1
ATOM 1688 O O . ASN B 1 52 ? 2.84 -24.609 -3.408 1 93.88 52 ASN B O 1
ATOM 1692 N N . SER B 1 53 ? 2.219 -22.5 -3.273 1 95.88 53 SER B N 1
ATOM 1693 C CA . SER B 1 53 ? 0.997 -22.75 -4.027 1 95.88 53 SER B CA 1
ATOM 1694 C C . SER B 1 53 ? 1.148 -22.344 -5.488 1 95.88 53 SER B C 1
ATOM 1696 O O . SER B 1 53 ? 0.271 -22.625 -6.309 1 95.88 53 SER B O 1
ATOM 1698 N N . ILE B 1 54 ? 2.264 -21.703 -5.773 1 96.5 54 ILE B N 1
ATOM 1699 C CA . ILE B 1 54 ? 2.393 -21.156 -7.121 1 96.5 54 ILE B CA 1
ATOM 1700 C C . ILE B 1 54 ? 3.84 -21.281 -7.594 1 96.5 54 ILE B C 1
ATOM 1702 O O . ILE B 1 54 ? 4.734 -21.562 -6.793 1 96.5 54 ILE B O 1
ATOM 1706 N N . LEU B 1 55 ? 4.008 -21.125 -8.906 1 94.25 55 LEU B N 1
ATOM 1707 C CA . LEU B 1 55 ? 5.32 -20.844 -9.492 1 94.25 55 LEU B CA 1
ATOM 1708 C C . LEU B 1 55 ? 5.562 -19.344 -9.609 1 94.25 55 LEU B C 1
ATOM 1710 O O . LEU B 1 55 ? 4.777 -18.625 -10.234 1 94.25 55 LEU B O 1
ATOM 1714 N N . ASN B 1 56 ? 6.582 -18.906 -8.984 1 95.25 56 ASN B N 1
ATOM 1715 C CA . ASN B 1 56 ? 6.875 -17.469 -8.953 1 95.25 56 ASN B CA 1
ATOM 1716 C C . ASN B 1 56 ? 7.566 -17.016 -10.234 1 95.25 56 ASN B C 1
ATOM 1718 O O . ASN B 1 56 ? 8.766 -16.734 -10.227 1 95.25 56 ASN B O 1
ATOM 1722 N N . ASP B 1 57 ? 6.832 -16.75 -11.273 1 94.75 57 ASP B N 1
ATOM 1723 C CA . ASP B 1 57 ? 7.379 -16.375 -12.57 1 94.75 57 ASP B CA 1
ATOM 1724 C C . ASP B 1 57 ? 7.602 -14.867 -12.648 1 94.75 57 ASP B C 1
ATOM 1726 O O . ASP B 1 57 ? 7.961 -14.336 -13.703 1 94.75 57 ASP B O 1
ATOM 1730 N N . GLN B 1 58 ? 7.348 -14.172 -11.633 1 94.5 58 GLN B N 1
ATOM 1731 C CA . GLN B 1 58 ? 7.555 -12.727 -11.594 1 94.5 58 GLN B CA 1
ATOM 1732 C C . GLN B 1 58 ? 8.633 -12.352 -10.578 1 94.5 58 GLN B C 1
ATOM 1734 O O . GLN B 1 58 ? 8.625 -11.242 -10.047 1 94.5 58 GLN B O 1
ATOM 1739 N N . PHE B 1 59 ? 9.492 -13.305 -10.297 1 92.5 59 PHE B N 1
ATOM 1740 C CA . PHE B 1 59 ? 10.594 -13.078 -9.367 1 92.5 59 PHE B CA 1
ATOM 1741 C C . PHE B 1 59 ? 11.445 -11.891 -9.82 1 92.5 59 PHE B C 1
ATOM 1743 O O . PHE B 1 59 ? 11.75 -11.758 -11 1 92.5 59 PHE B O 1
ATOM 1750 N N . GLY B 1 60 ? 11.711 -11.031 -8.867 1 89.81 60 GLY B N 1
ATOM 1751 C CA . GLY B 1 60 ? 12.57 -9.898 -9.164 1 89.81 60 GLY B CA 1
ATOM 1752 C C . GLY B 1 60 ? 11.805 -8.656 -9.57 1 89.81 60 GLY B C 1
ATOM 1753 O O . GLY B 1 60 ? 12.383 -7.566 -9.672 1 89.81 60 GLY B O 1
ATOM 1754 N N . LEU B 1 61 ? 10.539 -8.734 -9.906 1 94.12 61 LEU B N 1
ATOM 1755 C CA . LEU B 1 61 ? 9.703 -7.586 -10.227 1 94.12 61 LEU B CA 1
ATOM 1756 C C . LEU B 1 61 ? 9.047 -7.023 -8.969 1 94.12 61 LEU B C 1
ATOM 1758 O O . LEU B 1 61 ? 8.359 -7.746 -8.25 1 94.12 61 LEU B O 1
ATOM 1762 N N . SER B 1 62 ? 9.305 -5.773 -8.742 1 95.81 62 SER B N 1
ATOM 1763 C CA . SER B 1 62 ? 8.781 -5.129 -7.551 1 95.81 62 SER B CA 1
ATOM 1764 C C . SER B 1 62 ? 7.648 -4.164 -7.895 1 95.81 62 SER B C 1
ATOM 1766 O O . SER B 1 62 ? 6.668 -4.059 -7.156 1 95.81 62 SER B O 1
ATOM 1768 N N . HIS B 1 63 ? 7.773 -3.391 -8.906 1 96.75 63 HIS B N 1
ATOM 1769 C CA . HIS B 1 63 ? 6.793 -2.414 -9.367 1 96.75 63 HIS B CA 1
ATOM 1770 C C . HIS B 1 63 ? 6.73 -2.379 -10.891 1 96.75 63 HIS B C 1
ATOM 1772 O O . HIS B 1 63 ? 7.691 -1.96 -11.547 1 96.75 63 HIS B O 1
ATOM 1778 N N . PHE B 1 64 ? 5.586 -2.789 -11.477 1 97.62 64 PHE B N 1
ATOM 1779 C CA . PHE B 1 64 ? 5.527 -2.973 -12.922 1 97.62 64 PHE B CA 1
ATOM 1780 C C . PHE B 1 64 ? 4.098 -2.855 -13.43 1 97.62 64 PHE B C 1
ATOM 1782 O O . PHE B 1 64 ? 3.15 -2.879 -12.641 1 97.62 64 PHE B O 1
ATOM 1789 N N . ASN B 1 65 ? 3.969 -2.629 -14.695 1 97.69 65 ASN B N 1
ATOM 1790 C CA . ASN B 1 65 ? 2.672 -2.652 -15.367 1 97.69 65 ASN B CA 1
ATOM 1791 C C . ASN B 1 65 ? 2.207 -4.082 -15.633 1 97.69 65 ASN B C 1
ATOM 1793 O O . ASN B 1 65 ? 3.016 -4.949 -15.961 1 97.69 65 ASN B O 1
ATOM 1797 N N . TRP B 1 66 ? 0.903 -4.344 -15.461 1 98.31 66 TRP B N 1
ATOM 1798 C CA . TRP B 1 66 ? 0.292 -5.625 -15.805 1 98.31 66 TRP B CA 1
ATOM 1799 C C . TRP B 1 66 ? -1.082 -5.418 -16.438 1 98.31 66 TRP B C 1
ATOM 1801 O O . TRP B 1 66 ? -1.976 -4.836 -15.812 1 98.31 66 TRP B O 1
ATOM 1811 N N . GLU B 1 67 ? -1.193 -5.914 -17.625 1 98 67 GLU B N 1
ATOM 1812 C CA . GLU B 1 67 ? -2.439 -5.703 -18.359 1 98 67 GLU B CA 1
ATOM 1813 C C . GLU B 1 67 ? -3.305 -6.957 -18.344 1 98 67 GLU B C 1
ATOM 1815 O O . GLU B 1 67 ? -2.816 -8.055 -18.609 1 98 67 GLU B O 1
ATOM 1820 N N . VAL B 1 68 ? -4.578 -6.766 -17.969 1 97.69 68 VAL B N 1
ATOM 1821 C CA . VAL B 1 68 ? -5.586 -7.82 -18 1 97.69 68 VAL B CA 1
ATOM 1822 C C . VAL B 1 68 ? -6.773 -7.375 -18.844 1 97.69 68 VAL B C 1
ATOM 1824 O O . VAL B 1 68 ? -7.527 -6.48 -18.453 1 97.69 68 VAL B O 1
ATOM 1827 N N . SER B 1 69 ? -6.984 -8 -20.062 1 95.94 69 SER B N 1
ATOM 1828 C CA . SER B 1 69 ? -8.078 -7.668 -20.969 1 95.94 69 SER B CA 1
ATOM 1829 C C . SER B 1 69 ? -8.117 -6.172 -21.266 1 95.94 69 SER B C 1
ATOM 1831 O O . SER B 1 69 ? -9.156 -5.527 -21.094 1 95.94 69 SER B O 1
ATOM 1833 N N . HIS B 1 70 ? -7.066 -5.492 -21.438 1 95.44 70 HIS B N 1
ATOM 1834 C CA . HIS B 1 70 ? -6.906 -4.117 -21.906 1 95.44 70 HIS B CA 1
ATOM 1835 C C . HIS B 1 70 ? -7.023 -3.133 -20.75 1 95.44 70 HIS B C 1
ATOM 1837 O O . HIS B 1 70 ? -7.16 -1.926 -20.969 1 95.44 70 HIS B O 1
ATOM 1843 N N . VAL B 1 71 ? -7.129 -3.664 -19.562 1 96.38 71 VAL B N 1
ATOM 1844 C CA . VAL B 1 71 ? -7.078 -2.818 -18.375 1 96.38 71 VAL B CA 1
ATOM 1845 C C . VAL B 1 71 ? -5.707 -2.936 -17.719 1 96.38 71 VAL B C 1
ATOM 1847 O O . VAL B 1 71 ? -5.25 -4.039 -17.406 1 96.38 71 VAL B O 1
ATOM 1850 N N . ASN B 1 72 ? -5.059 -1.805 -17.547 1 97 72 ASN B N 1
ATOM 1851 C CA . ASN B 1 72 ? -3.715 -1.817 -16.984 1 97 72 ASN B CA 1
ATOM 1852 C C . ASN B 1 72 ? -3.738 -1.591 -15.477 1 97 72 ASN B C 1
ATOM 1854 O O . ASN B 1 72 ? -4.5 -0.757 -14.984 1 97 72 ASN B O 1
ATOM 1858 N N . TYR B 1 73 ? -2.91 -2.32 -14.781 1 96.94 73 TYR B N 1
ATOM 1859 C CA . TYR B 1 73 ? -2.688 -2.152 -13.344 1 96.94 73 TYR B CA 1
ATOM 1860 C C . TYR B 1 73 ? -1.22 -1.862 -13.055 1 96.94 73 TYR B C 1
ATOM 1862 O O . TYR B 1 73 ? -0.331 -2.363 -13.75 1 96.94 73 TYR B O 1
ATOM 1870 N N . HIS B 1 74 ? -0.98 -1.001 -12.102 1 96.75 74 HIS B N 1
ATOM 1871 C CA . HIS B 1 74 ? 0.324 -0.942 -11.453 1 96.75 74 HIS B CA 1
ATOM 1872 C C . HIS B 1 74 ? 0.423 -1.964 -10.32 1 96.75 74 HIS B C 1
ATOM 1874 O O . HIS B 1 74 ? -0.366 -1.928 -9.375 1 96.75 74 HIS B O 1
ATOM 1880 N N . ILE B 1 75 ? 1.39 -2.838 -10.5 1 97.88 75 ILE B N 1
ATOM 1881 C CA . ILE B 1 75 ? 1.58 -3.889 -9.5 1 97.88 75 ILE B CA 1
ATOM 1882 C C . ILE B 1 75 ? 2.752 -3.527 -8.594 1 97.88 75 ILE B C 1
ATOM 1884 O O . ILE B 1 75 ? 3.838 -3.189 -9.07 1 97.88 75 ILE B O 1
ATOM 1888 N N . LEU B 1 76 ? 2.531 -3.447 -7.402 1 96.88 76 LEU B N 1
ATOM 1889 C CA . LEU B 1 76 ? 3.572 -3.451 -6.383 1 96.88 76 LEU B CA 1
ATOM 1890 C C . LEU B 1 76 ? 3.598 -4.781 -5.637 1 96.88 76 LEU B C 1
ATOM 1892 O O . LEU B 1 76 ? 2.592 -5.191 -5.055 1 96.88 76 LEU B O 1
ATOM 1896 N N . ARG B 1 77 ? 4.652 -5.48 -5.711 1 96.69 77 ARG B N 1
ATOM 1897 C CA . ARG B 1 77 ? 4.688 -6.824 -5.137 1 96.69 77 ARG B CA 1
ATOM 1898 C C . ARG B 1 77 ? 5.938 -7.027 -4.289 1 96.69 77 ARG B C 1
ATOM 1900 O O . ARG B 1 77 ? 6.988 -6.449 -4.578 1 96.69 77 ARG B O 1
ATOM 1907 N N . THR B 1 78 ? 5.824 -7.855 -3.26 1 95.12 78 THR B N 1
ATOM 1908 C CA . THR B 1 78 ? 6.938 -8.148 -2.363 1 95.12 78 THR B CA 1
ATOM 1909 C C . THR B 1 78 ? 6.867 -9.578 -1.855 1 95.12 78 THR B C 1
ATOM 1911 O O . THR B 1 78 ? 5.805 -10.039 -1.428 1 95.12 78 THR B O 1
ATOM 1914 N N . GLY B 1 79 ? 8.047 -10.266 -2.043 1 94.5 79 GLY B N 1
ATOM 1915 C CA . GLY B 1 79 ? 8.156 -11.523 -1.316 1 94.5 79 GLY B CA 1
ATOM 1916 C C . GLY B 1 79 ? 8.227 -11.336 0.188 1 94.5 79 GLY B C 1
ATOM 1917 O O . GLY B 1 79 ? 9.055 -10.57 0.686 1 94.5 79 GLY B O 1
ATOM 1918 N N . CYS B 1 80 ? 7.395 -11.922 0.862 1 95.31 80 CYS B N 1
ATOM 1919 C CA . CYS B 1 80 ? 7.34 -11.922 2.32 1 95.31 80 CYS B CA 1
ATOM 1920 C C . CYS B 1 80 ? 7.035 -13.312 2.857 1 95.31 80 CYS B C 1
ATOM 1922 O O . CYS B 1 80 ? 5.898 -13.602 3.236 1 95.31 80 CYS B O 1
ATOM 1924 N N . TYR B 1 81 ? 8.07 -14.164 2.889 1 94.88 81 TYR B N 1
ATOM 1925 C CA . TYR B 1 81 ? 7.875 -15.57 3.215 1 94.88 81 TYR B CA 1
ATOM 1926 C C . TYR B 1 81 ? 7.039 -15.734 4.48 1 94.88 81 TYR B C 1
ATOM 1928 O O . TYR B 1 81 ? 7.27 -15.039 5.473 1 94.88 81 TYR B O 1
ATOM 1936 N N . PRO B 1 82 ? 6.004 -16.656 4.379 1 96.94 82 PRO B N 1
ATOM 1937 C CA . PRO B 1 82 ? 5.77 -17.688 3.375 1 96.94 82 PRO B CA 1
ATOM 1938 C C . PRO B 1 82 ? 4.859 -17.219 2.242 1 96.94 82 PRO B C 1
ATOM 1940 O O . PRO B 1 82 ? 4.367 -18.047 1.462 1 96.94 82 PRO B O 1
ATOM 1943 N N . PHE B 1 83 ? 4.672 -15.859 2.139 1 98 83 PHE B N 1
ATOM 1944 C CA . PHE B 1 83 ? 3.734 -15.32 1.157 1 98 83 PHE B CA 1
ATOM 1945 C C . PHE B 1 83 ? 4.457 -14.438 0.149 1 98 83 PHE B C 1
ATOM 1947 O O . PHE B 1 83 ? 5.645 -14.148 0.308 1 98 83 PHE B O 1
ATOM 1954 N N . ILE B 1 84 ? 3.732 -14.148 -0.857 1 97.88 84 ILE B N 1
ATOM 1955 C CA . ILE B 1 84 ? 3.959 -12.984 -1.712 1 97.88 84 ILE B CA 1
ATOM 1956 C C . ILE B 1 84 ? 2.785 -12.016 -1.59 1 97.88 84 ILE B C 1
ATOM 1958 O O . ILE B 1 84 ? 1.624 -12.43 -1.651 1 97.88 84 ILE B O 1
ATOM 1962 N N . LYS B 1 85 ? 3.115 -10.797 -1.359 1 97.38 85 LYS B N 1
ATOM 1963 C CA . LYS B 1 85 ? 2.086 -9.766 -1.261 1 97.38 85 LYS B CA 1
ATOM 1964 C C . LYS B 1 85 ? 1.966 -8.984 -2.564 1 97.38 85 LYS B C 1
ATOM 1966 O O . LYS B 1 85 ? 2.973 -8.555 -3.135 1 97.38 85 LYS B O 1
ATOM 1971 N N . TYR B 1 86 ? 0.715 -8.844 -3.088 1 97.75 86 TYR B N 1
ATOM 1972 C CA . TYR B 1 86 ? 0.416 -8.062 -4.281 1 97.75 86 TYR B CA 1
ATOM 1973 C C . TYR B 1 86 ? -0.446 -6.852 -3.936 1 97.75 86 TYR B C 1
ATOM 1975 O O . TYR B 1 86 ? -1.412 -6.965 -3.178 1 97.75 86 TYR B O 1
ATOM 1983 N N . HIS B 1 87 ? -0.076 -5.758 -4.398 1 95.44 87 HIS B N 1
ATOM 1984 C CA . HIS B 1 87 ? -0.918 -4.57 -4.473 1 95.44 87 HIS B CA 1
ATOM 1985 C C . HIS B 1 87 ? -1.18 -4.168 -5.922 1 95.44 87 HIS B C 1
ATOM 1987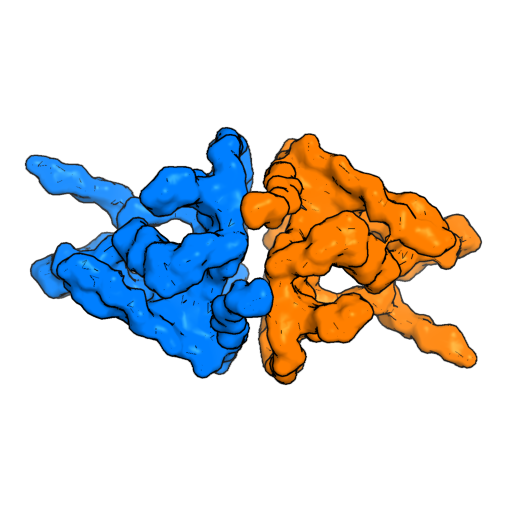 O O . HIS B 1 87 ? -0.241 -3.898 -6.676 1 95.44 87 HIS B O 1
ATOM 1993 N N . CYS B 1 88 ? -2.459 -4.137 -6.262 1 95.75 88 CYS B N 1
ATOM 1994 C CA . CYS B 1 88 ? -2.861 -3.85 -7.637 1 95.75 88 CYS B CA 1
ATOM 1995 C C . CYS B 1 88 ? -3.691 -2.572 -7.703 1 95.75 88 CYS B C 1
ATOM 1997 O O . CYS B 1 88 ? -4.746 -2.479 -7.074 1 95.75 88 CYS B O 1
ATOM 1999 N N . SER B 1 89 ? -3.234 -1.636 -8.438 1 92.75 89 SER B N 1
ATOM 2000 C CA . SER B 1 89 ? -3.975 -0.394 -8.641 1 92.75 89 SER B CA 1
ATOM 2001 C C . SER B 1 89 ? -4.23 -0.132 -10.117 1 92.75 89 SER B C 1
ATOM 2003 O O . SER B 1 89 ? -3.297 -0.146 -10.93 1 92.75 89 SER B O 1
ATOM 2005 N N . LYS B 1 90 ? -5.504 0.01 -10.453 1 93.19 90 LYS B N 1
ATOM 2006 C CA . LYS B 1 90 ? -5.871 0.329 -11.828 1 93.19 90 LYS B CA 1
ATOM 2007 C C . LYS B 1 90 ? -5.324 1.692 -12.242 1 93.19 90 LYS B C 1
ATOM 2009 O O . LYS B 1 90 ? -5.629 2.707 -11.609 1 93.19 90 LYS B O 1
ATOM 2014 N N . ARG B 1 91 ? -4.41 1.689 -13.203 1 93.19 91 ARG B N 1
ATOM 2015 C CA . ARG B 1 91 ? -3.764 2.902 -13.695 1 93.19 91 ARG B CA 1
ATOM 2016 C C . ARG B 1 91 ? -3.396 2.771 -15.172 1 93.19 91 ARG B C 1
ATOM 2018 O O . ARG B 1 91 ? -3.27 1.659 -15.688 1 93.19 91 ARG B O 1
ATOM 2025 N N . GLN B 1 92 ? -3.26 3.963 -15.773 1 92.62 92 GLN B N 1
ATOM 2026 C CA . GLN B 1 92 ? -2.75 3.957 -17.141 1 92.62 92 GLN B CA 1
ATOM 2027 C C . GLN B 1 92 ? -1.287 3.529 -17.188 1 92.62 92 GLN B C 1
ATOM 2029 O O . GLN B 1 92 ? -0.569 3.66 -16.188 1 92.62 92 GLN B O 1
ATOM 2034 N N . PHE B 1 93 ? -0.904 3.061 -18.344 1 94.38 93 PHE B N 1
ATOM 2035 C CA . PHE B 1 93 ? 0.481 2.646 -18.531 1 94.38 93 PHE B CA 1
ATOM 2036 C C . PHE B 1 93 ? 1.432 3.814 -18.297 1 94.38 93 PHE B C 1
ATOM 2038 O O . PHE B 1 93 ? 1.17 4.934 -18.75 1 94.38 93 PHE B O 1
ATOM 2045 N N . GLN B 1 94 ? 2.383 3.652 -17.484 1 93.94 94 GLN B N 1
ATOM 2046 C CA . GLN B 1 94 ? 3.469 4.594 -17.234 1 93.94 94 GLN B CA 1
ATOM 2047 C C . GLN B 1 94 ? 4.816 3.879 -17.172 1 93.94 94 GLN B C 1
ATOM 2049 O O . GLN B 1 94 ? 4.871 2.674 -16.922 1 93.94 94 GLN B O 1
ATOM 2054 N N . ASN B 1 95 ? 5.879 4.578 -17.531 1 94.19 95 ASN B N 1
ATOM 2055 C CA . ASN B 1 95 ? 7.203 4.008 -17.312 1 94.19 95 ASN B CA 1
ATOM 2056 C C . ASN B 1 95 ? 7.531 3.896 -15.828 1 94.19 95 ASN B C 1
ATOM 2058 O O . ASN B 1 95 ? 7.688 4.91 -15.148 1 94.19 95 ASN B O 1
ATOM 2062 N N . LEU B 1 96 ? 7.645 2.648 -15.305 1 95.94 96 LEU B N 1
ATOM 2063 C CA . LEU B 1 96 ? 7.832 2.402 -13.875 1 95.94 96 LEU B CA 1
ATOM 2064 C C . LEU B 1 96 ? 9.227 1.867 -13.594 1 95.94 96 LEU B C 1
ATOM 2066 O O . LEU B 1 96 ? 9.492 1.341 -12.508 1 95.94 96 LEU B O 1
ATOM 2070 N N . ASP B 1 97 ? 10.148 1.968 -14.492 1 95.44 97 ASP B N 1
ATOM 2071 C CA . ASP B 1 97 ? 11.469 1.361 -14.367 1 95.44 97 ASP B CA 1
ATOM 2072 C C . ASP B 1 97 ? 12.219 1.917 -13.164 1 95.44 97 ASP B C 1
ATOM 2074 O O . ASP B 1 97 ? 12.836 1.161 -12.398 1 95.44 97 ASP B O 1
ATOM 2078 N N . SER B 1 98 ? 12.234 3.238 -13.016 1 94.38 98 SER B N 1
ATOM 2079 C CA . SER B 1 98 ? 12.945 3.859 -11.906 1 94.38 98 SER B CA 1
ATOM 2080 C C . SER B 1 98 ? 12.375 3.41 -10.562 1 94.38 98 SER B C 1
ATOM 2082 O O . SER B 1 98 ? 13.125 3.086 -9.641 1 94.38 98 SER B O 1
ATOM 2084 N N . GLU B 1 99 ? 11.023 3.408 -10.492 1 94.38 99 GLU B N 1
ATOM 2085 C CA . GLU B 1 99 ? 10.375 2.953 -9.258 1 94.38 99 GLU B CA 1
ATOM 2086 C C . GLU B 1 99 ? 10.664 1.478 -9 1 94.38 99 GLU B C 1
ATOM 2088 O O . GLU B 1 99 ? 10.906 1.077 -7.863 1 94.38 99 GLU B O 1
ATOM 2093 N N . ASN B 1 100 ? 10.617 0.685 -10.023 1 95.69 100 ASN B N 1
ATOM 2094 C CA . ASN B 1 100 ? 10.922 -0.736 -9.891 1 95.69 100 ASN B CA 1
ATOM 2095 C C . ASN B 1 100 ? 12.32 -0.958 -9.312 1 95.69 100 ASN B C 1
ATOM 2097 O O . ASN B 1 100 ? 12.492 -1.75 -8.383 1 95.69 100 ASN B O 1
ATOM 2101 N N . LYS B 1 101 ? 13.281 -0.308 -9.867 1 94.56 101 LYS B N 1
ATOM 2102 C CA . LYS B 1 101 ? 14.656 -0.414 -9.391 1 94.56 101 LYS B CA 1
ATOM 2103 C C . LYS B 1 101 ? 14.773 0.062 -7.945 1 94.56 101 LYS B C 1
ATOM 2105 O O . LYS B 1 101 ? 15.484 -0.551 -7.141 1 94.56 101 LYS B O 1
ATOM 2110 N N . PHE B 1 102 ? 14.156 1.153 -7.691 1 93.62 102 PHE B N 1
ATOM 2111 C CA . PHE B 1 102 ? 14.195 1.712 -6.348 1 93.62 102 PHE B CA 1
ATOM 2112 C C . PHE B 1 102 ? 13.68 0.704 -5.328 1 93.62 102 PHE B C 1
ATOM 2114 O O . PHE B 1 102 ? 14.352 0.419 -4.332 1 93.62 102 PHE B O 1
ATOM 2121 N N . PHE B 1 103 ? 12.492 0.161 -5.551 1 93.5 103 PHE B N 1
ATOM 2122 C CA . PHE B 1 103 ? 11.891 -0.774 -4.609 1 93.5 103 PHE B CA 1
ATOM 2123 C C . PHE B 1 103 ? 12.719 -2.049 -4.504 1 93.5 103 PHE B C 1
ATOM 2125 O O . PHE B 1 103 ? 12.828 -2.635 -3.424 1 93.5 103 PHE B O 1
ATOM 2132 N N . LEU B 1 104 ? 13.273 -2.484 -5.605 1 91.5 104 LEU B N 1
ATOM 2133 C CA . LEU B 1 104 ? 14.156 -3.643 -5.574 1 91.5 104 LEU B CA 1
ATOM 2134 C C . LEU B 1 104 ? 15.359 -3.385 -4.672 1 91.5 104 LEU B C 1
ATOM 2136 O O . LEU B 1 104 ? 15.703 -4.223 -3.84 1 91.5 104 LEU B O 1
ATOM 2140 N N . TRP B 1 105 ? 15.992 -2.227 -4.812 1 91.5 105 TRP B N 1
ATOM 2141 C CA . TRP B 1 105 ? 17.172 -1.878 -4.02 1 91.5 105 TRP B CA 1
ATOM 2142 C C . TRP B 1 105 ? 16.812 -1.758 -2.543 1 91.5 105 TRP B C 1
ATOM 2144 O O . TRP B 1 105 ? 17.578 -2.164 -1.674 1 91.5 105 TRP B O 1
ATOM 2154 N N . LEU B 1 106 ? 15.68 -1.178 -2.271 1 90 106 LEU B N 1
ATOM 2155 C CA . LEU B 1 106 ? 15.234 -1.051 -0.889 1 90 106 LEU B CA 1
ATOM 2156 C C . LEU B 1 106 ? 15.117 -2.42 -0.226 1 90 106 LEU B C 1
ATOM 2158 O O . LEU B 1 106 ? 15.539 -2.594 0.921 1 90 106 LEU B O 1
ATOM 2162 N N . LYS B 1 107 ? 14.609 -3.396 -0.92 1 88.5 107 LYS B N 1
ATOM 2163 C CA . LYS B 1 107 ? 14.453 -4.75 -0.393 1 88.5 107 LYS B CA 1
ATOM 2164 C C . LYS B 1 107 ? 15.812 -5.406 -0.167 1 88.5 107 LYS B C 1
ATOM 2166 O O . LYS B 1 107 ? 16.031 -6.066 0.854 1 88.5 107 LYS B O 1
ATOM 2171 N N . ILE B 1 108 ? 16.703 -5.254 -1.057 1 87.81 108 ILE B N 1
ATOM 2172 C CA . ILE B 1 108 ? 18.031 -5.871 -0.993 1 87.81 108 ILE B CA 1
ATOM 2173 C C . ILE B 1 108 ? 18.828 -5.254 0.15 1 87.81 108 ILE B C 1
ATOM 2175 O O . ILE B 1 108 ? 19.469 -5.969 0.928 1 87.81 108 ILE B O 1
ATOM 2179 N N . LEU B 1 109 ? 18.734 -3.984 0.353 1 86.56 109 LEU B N 1
ATOM 2180 C CA . LEU B 1 109 ? 19.5 -3.268 1.369 1 86.56 109 LEU B CA 1
ATOM 2181 C C . LEU B 1 109 ? 19.062 -3.689 2.77 1 86.56 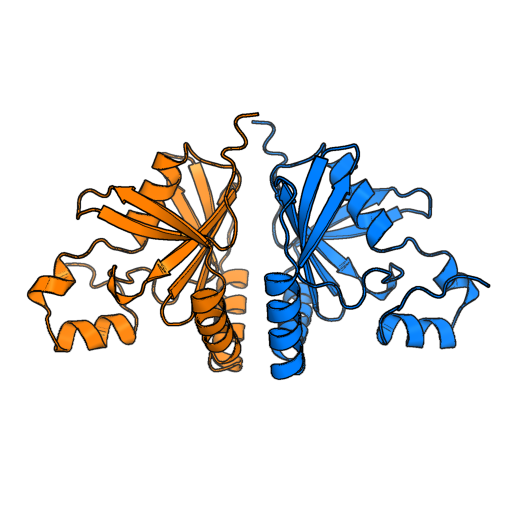109 LEU B C 1
ATOM 2183 O O . LEU B 1 109 ? 19.891 -3.729 3.691 1 86.56 109 LEU B O 1
ATOM 2187 N N . ASN B 1 110 ? 17.828 -4.004 2.859 1 86.44 110 ASN B N 1
ATOM 2188 C CA . ASN B 1 110 ? 17.312 -4.383 4.168 1 86.44 110 ASN B CA 1
ATOM 2189 C C . ASN B 1 110 ? 17.344 -5.895 4.371 1 86.44 110 ASN B C 1
ATOM 2191 O O . ASN B 1 110 ? 16.75 -6.414 5.312 1 86.44 110 ASN B O 1
ATOM 2195 N N . LEU B 1 111 ? 17.969 -6.656 3.451 1 86.25 111 LEU B N 1
ATOM 2196 C CA . LEU B 1 111 ? 18.188 -8.094 3.508 1 86.25 111 LEU B CA 1
ATOM 2197 C C . LEU B 1 111 ? 16.875 -8.852 3.594 1 86.25 111 LEU B C 1
ATOM 2199 O O . LEU B 1 111 ? 16.828 -9.969 4.102 1 86.25 111 LEU B O 1
ATOM 2203 N N . GLY B 1 112 ? 15.859 -8.211 3.348 1 82.88 112 GLY B N 1
ATOM 2204 C CA . GLY B 1 112 ? 14.547 -8.836 3.352 1 82.88 112 GLY B CA 1
ATOM 2205 C C . GLY B 1 112 ? 14 -9.07 4.746 1 82.88 112 GLY B C 1
ATOM 2206 O O . GLY B 1 112 ? 13.008 -9.781 4.918 1 82.88 112 GLY B O 1
ATOM 2207 N N . LEU B 1 113 ? 14.625 -8.492 5.715 1 87.94 113 LEU B N 1
ATOM 2208 C CA . LEU B 1 113 ? 14.219 -8.75 7.094 1 87.94 113 LEU B CA 1
ATOM 2209 C C . LEU B 1 113 ? 12.852 -8.141 7.383 1 87.94 113 LEU B C 1
ATOM 2211 O O . LEU B 1 113 ? 11.984 -8.805 7.965 1 87.94 113 LEU B O 1
ATOM 2215 N N . PRO B 1 114 ? 12.656 -6.91 7.008 1 89.25 114 PRO B N 1
ATOM 2216 C CA . PRO B 1 114 ? 11.328 -6.352 7.246 1 89.25 114 PRO B CA 1
ATOM 2217 C C . PRO B 1 114 ? 10.227 -7.133 6.527 1 89.25 114 PRO B C 1
ATOM 2219 O O . PRO B 1 114 ? 9.141 -7.336 7.086 1 89.25 114 PRO B O 1
ATOM 2222 N N . THR B 1 115 ? 10.5 -7.57 5.312 1 92.88 115 THR B N 1
ATOM 2223 C CA . THR B 1 115 ? 9.477 -8.289 4.559 1 92.88 115 THR B CA 1
ATOM 2224 C C . THR B 1 115 ? 9.227 -9.664 5.16 1 92.88 115 THR B C 1
ATOM 2226 O O . THR B 1 115 ? 8.102 -10.156 5.152 1 92.88 115 THR B O 1
ATOM 2229 N N . LEU B 1 116 ? 10.344 -10.32 5.664 1 93.12 116 LEU B N 1
ATOM 2230 C CA . LEU B 1 116 ? 10.156 -11.586 6.367 1 93.12 116 LEU B CA 1
ATOM 2231 C C . LEU B 1 116 ? 9.289 -11.391 7.605 1 93.12 116 LEU B C 1
ATOM 2233 O O . LEU B 1 116 ? 8.359 -12.172 7.852 1 93.12 116 LEU B O 1
ATOM 2237 N N . ALA B 1 117 ? 9.594 -10.375 8.367 1 92.31 117 ALA B N 1
ATOM 2238 C CA . ALA B 1 117 ? 8.773 -10.07 9.539 1 92.31 117 ALA B CA 1
ATOM 2239 C C . ALA B 1 117 ? 7.316 -9.828 9.141 1 92.31 117 ALA B C 1
ATOM 2241 O O . ALA B 1 117 ? 6.395 -10.281 9.82 1 92.31 117 ALA B O 1
ATOM 2242 N N . TYR B 1 118 ? 7.129 -9.148 8.07 1 93.19 118 TYR B N 1
ATOM 2243 C CA . TYR B 1 118 ? 5.797 -8.875 7.535 1 93.19 118 TYR B CA 1
ATOM 2244 C C . TYR B 1 118 ? 5.07 -10.172 7.191 1 93.19 118 TYR B C 1
ATOM 2246 O O . TYR B 1 118 ? 3.898 -10.344 7.535 1 93.19 118 TYR B O 1
ATOM 2254 N N . GLY B 1 119 ? 5.738 -11.047 6.57 1 96.19 119 GLY B N 1
ATOM 2255 C CA . GLY B 1 119 ? 5.133 -12.32 6.223 1 96.19 119 GLY B CA 1
ATOM 2256 C C . GLY B 1 119 ? 4.746 -13.148 7.434 1 96.19 119 GLY B C 1
ATOM 2257 O O . GLY B 1 119 ? 3.662 -13.734 7.477 1 96.19 119 GLY B O 1
ATOM 2258 N N . LEU B 1 120 ? 5.633 -13.203 8.352 1 95.56 120 LEU B N 1
ATOM 2259 C CA . LEU B 1 120 ? 5.348 -13.93 9.586 1 95.56 120 LEU B CA 1
ATOM 2260 C C . LEU B 1 120 ? 4.191 -13.289 10.336 1 95.56 120 LEU B C 1
ATOM 2262 O O . LEU B 1 120 ? 3.318 -13.984 10.859 1 95.56 120 LEU B O 1
ATOM 2266 N N . GLY B 1 121 ? 4.168 -12 10.391 1 94.12 121 GLY B N 1
ATOM 2267 C CA . GLY B 1 121 ? 3.039 -11.312 10.992 1 94.12 121 GLY B CA 1
ATOM 2268 C C . GLY B 1 121 ? 1.732 -11.555 10.266 1 94.12 121 GLY B C 1
ATOM 2269 O O . GLY B 1 121 ? 0.696 -11.781 10.891 1 94.12 121 GLY B O 1
ATOM 2270 N N . ALA B 1 122 ? 1.803 -11.523 8.953 1 95.06 122 ALA B N 1
ATOM 2271 C CA . ALA B 1 122 ? 0.622 -11.773 8.125 1 95.06 122 ALA B CA 1
ATOM 2272 C C . ALA B 1 122 ? 0.045 -13.156 8.398 1 95.06 122 ALA B C 1
ATOM 2274 O O . ALA B 1 122 ? -1.175 -13.344 8.391 1 95.06 122 ALA B O 1
ATOM 2275 N N . SER B 1 123 ? 0.91 -14.117 8.688 1 95.81 123 SER B N 1
ATOM 2276 C CA . SER B 1 123 ? 0.466 -15.484 8.953 1 95.81 123 SER B CA 1
ATOM 2277 C C . SER B 1 123 ? -0.494 -15.539 10.133 1 95.81 123 SER B C 1
ATOM 2279 O O . SER B 1 123 ? -1.369 -16.406 10.195 1 95.81 123 SER B O 1
ATOM 2281 N N . VAL B 1 124 ? -0.375 -14.602 11.039 1 94.62 124 VAL B N 1
ATOM 2282 C CA . VAL B 1 124 ? -1.187 -14.594 12.25 1 94.62 124 VAL B CA 1
ATOM 2283 C C . VAL B 1 124 ? -2.389 -13.672 12.062 1 94.62 124 VAL B C 1
ATOM 2285 O O . VAL B 1 124 ? -3.432 -13.867 12.688 1 94.62 124 VAL B O 1
ATOM 2288 N N . LEU B 1 125 ? -2.324 -12.734 11.164 1 94.69 125 LEU B N 1
ATOM 2289 C CA . LEU B 1 125 ? -3.324 -11.672 11.086 1 94.69 125 LEU B CA 1
ATOM 2290 C C . LEU B 1 125 ? -4.32 -11.945 9.961 1 94.69 125 LEU B C 1
ATOM 2292 O O . LEU B 1 125 ? -5.379 -11.32 9.906 1 94.69 125 LEU B O 1
ATOM 2296 N N . ILE B 1 126 ? -4.027 -12.75 9.055 1 94.44 126 ILE B N 1
ATOM 2297 C CA . ILE B 1 126 ? -4.91 -13.078 7.938 1 94.44 126 ILE B CA 1
ATOM 2298 C C . ILE B 1 126 ? -6.258 -13.555 8.469 1 94.44 126 ILE B C 1
ATOM 2300 O O . ILE B 1 126 ? -6.316 -14.414 9.352 1 94.44 126 ILE B O 1
ATOM 2304 N N . LYS B 1 127 ? -7.316 -13.023 7.879 1 91.25 127 LYS B N 1
ATOM 2305 C CA . LYS B 1 127 ? -8.656 -13.312 8.383 1 91.25 127 LYS B CA 1
ATOM 2306 C C . LYS B 1 127 ? -9.539 -13.906 7.289 1 91.25 127 LYS B C 1
ATOM 2308 O O . LYS B 1 127 ? -10.531 -14.57 7.586 1 91.25 127 LYS B O 1
ATOM 2313 N N . HIS B 1 128 ? -9.188 -13.625 6.062 1 92.81 128 HIS B N 1
ATOM 2314 C CA . HIS B 1 128 ? -10.055 -14.031 4.965 1 92.81 128 HIS B CA 1
ATOM 2315 C C . HIS B 1 128 ? -9.266 -14.742 3.867 1 92.81 128 HIS B C 1
ATOM 2317 O O . HIS B 1 128 ? -8.055 -14.547 3.748 1 92.81 128 HIS B O 1
ATOM 2323 N N . LYS B 1 129 ? -9.93 -15.625 3.234 1 96.06 129 LYS B N 1
ATOM 2324 C CA . LYS B 1 129 ? -9.352 -16.312 2.088 1 96.06 129 LYS B CA 1
ATOM 2325 C C . LYS B 1 129 ? -10.359 -16.422 0.944 1 96.06 129 LYS B C 1
ATOM 2327 O O . LYS B 1 129 ? -11.57 -16.391 1.17 1 96.06 129 LYS B O 1
ATOM 2332 N N . GLU B 1 130 ? -9.898 -16.406 -0.218 1 95.94 130 GLU B N 1
ATOM 2333 C CA . GLU B 1 130 ? -10.672 -16.609 -1.441 1 95.94 130 GLU B CA 1
ATOM 2334 C C . GLU B 1 130 ? -9.953 -17.562 -2.398 1 95.94 130 GLU B C 1
ATOM 2336 O O . GLU B 1 130 ? -8.727 -17.656 -2.383 1 95.94 130 GLU B O 1
ATOM 2341 N N . THR B 1 131 ? -10.75 -18.25 -3.123 1 98.06 131 THR B N 1
ATOM 2342 C CA . THR B 1 131 ? -10.172 -19.156 -4.113 1 98.06 131 THR B CA 1
ATOM 2343 C C . THR B 1 131 ? -10.195 -18.531 -5.504 1 98.06 131 THR B C 1
ATOM 2345 O O . THR B 1 131 ? -11.25 -18.078 -5.961 1 98.06 131 THR B O 1
ATOM 2348 N N . VAL B 1 132 ? -9.07 -18.438 -6.102 1 98.12 132 VAL B N 1
ATOM 2349 C CA . VAL B 1 132 ? -8.969 -18 -7.492 1 98.12 132 VAL B CA 1
ATOM 2350 C C . VAL B 1 132 ? -8.93 -19.219 -8.414 1 98.12 132 VAL B C 1
ATOM 2352 O O . VAL B 1 132 ? -8.086 -20.094 -8.25 1 98.12 132 VAL B O 1
ATOM 2355 N N . ILE B 1 133 ? -9.805 -19.266 -9.344 1 98.19 133 ILE B N 1
ATOM 2356 C CA . ILE B 1 133 ? -9.859 -20.375 -10.281 1 98.19 133 ILE B CA 1
ATOM 2357 C C . ILE B 1 133 ? -9.023 -20.047 -11.516 1 98.19 133 ILE B C 1
ATOM 2359 O O . ILE B 1 133 ? -9.336 -19.109 -12.258 1 98.19 133 ILE B O 1
ATOM 2363 N N . THR B 1 134 ? -7.992 -20.75 -11.734 1 97.62 134 THR B N 1
ATOM 2364 C CA . THR B 1 134 ? -7.137 -20.609 -12.906 1 97.62 134 THR B CA 1
ATOM 2365 C C . THR B 1 134 ? -7.234 -21.828 -13.805 1 97.62 134 THR B C 1
ATOM 2367 O O . THR B 1 134 ? -7.727 -22.891 -13.375 1 97.62 134 THR B O 1
ATOM 2370 N N . PRO B 1 135 ? -6.762 -21.688 -15.039 1 96.38 135 PRO B N 1
ATOM 2371 C CA . PRO B 1 135 ? -6.734 -22.859 -15.922 1 96.38 135 PRO B CA 1
ATOM 2372 C C . PRO B 1 135 ? -5.871 -24 -15.367 1 96.38 135 PRO B C 1
ATOM 2374 O O . PRO B 1 135 ? -6.148 -25.172 -15.633 1 96.38 135 PRO B O 1
ATOM 2377 N N . SER B 1 136 ? -4.797 -23.719 -14.57 1 96.19 136 SER B N 1
ATOM 2378 C CA . SER B 1 136 ? -3.873 -24.703 -14.031 1 96.19 136 SER B CA 1
ATOM 2379 C C . SER B 1 136 ? -4.367 -25.25 -12.703 1 96.19 136 SER B C 1
ATOM 2381 O O . SER B 1 136 ? -3.756 -26.156 -12.133 1 96.19 136 SER B O 1
ATOM 2383 N N . GLY B 1 137 ? -5.508 -24.719 -12.203 1 96.5 137 GLY B N 1
ATOM 2384 C CA . GLY B 1 137 ? -6.074 -25.188 -10.945 1 96.5 137 GLY B CA 1
ATOM 2385 C C . GLY B 1 137 ? -6.41 -24.062 -9.984 1 96.5 137 GLY B C 1
ATOM 2386 O O . GLY B 1 137 ? -6.043 -22.906 -10.211 1 96.5 137 GLY B O 1
ATOM 2387 N N . PRO B 1 138 ? -7.141 -24.422 -8.969 1 97.88 138 PRO B N 1
ATOM 2388 C CA . PRO B 1 138 ? -7.523 -23.422 -7.973 1 97.88 138 PRO B CA 1
ATOM 2389 C C . PRO B 1 138 ? -6.367 -23.031 -7.059 1 97.88 138 PRO B C 1
ATOM 2391 O O . PRO B 1 138 ? -5.531 -23.875 -6.715 1 97.88 138 PRO B O 1
ATOM 2394 N N . VAL B 1 139 ? -6.305 -21.766 -6.711 1 98.56 139 VAL B N 1
ATOM 2395 C CA . VAL B 1 139 ? -5.297 -21.25 -5.789 1 98.56 139 VAL B CA 1
ATOM 2396 C C . VAL B 1 139 ? -5.973 -20.406 -4.711 1 98.56 139 VAL B C 1
ATOM 2398 O O . VAL B 1 139 ? -6.785 -19.531 -5.02 1 98.56 139 VAL B O 1
ATOM 2401 N N . LYS B 1 140 ? -5.633 -20.656 -3.471 1 98.25 140 LYS B N 1
ATOM 2402 C CA . LYS B 1 140 ? -6.133 -19.812 -2.381 1 98.25 140 LYS B CA 1
ATOM 2403 C C . LYS B 1 140 ? -5.289 -18.547 -2.227 1 98.25 140 LYS B C 1
ATOM 2405 O O . LYS B 1 140 ? -4.059 -18.609 -2.236 1 98.25 140 LYS B O 1
ATOM 2410 N N . ILE B 1 141 ? -5.953 -17.469 -2.127 1 98.25 141 ILE B N 1
ATOM 2411 C CA . ILE B 1 141 ? -5.297 -16.219 -1.779 1 98.25 141 ILE B CA 1
ATOM 2412 C C . ILE B 1 141 ? -5.875 -15.672 -0.473 1 98.25 141 ILE B C 1
ATOM 2414 O O . ILE B 1 141 ? -6.945 -16.094 -0.036 1 98.25 141 ILE B O 1
ATOM 2418 N N . PHE B 1 142 ? -5.172 -14.812 0.141 1 97.62 142 PHE B N 1
ATOM 2419 C CA . PHE B 1 142 ? -5.461 -14.453 1.524 1 97.62 142 PHE B CA 1
ATOM 2420 C C . PHE B 1 142 ? -5.5 -12.938 1.692 1 97.62 142 PHE B C 1
ATOM 2422 O O . PHE B 1 142 ? -4.828 -12.211 0.957 1 97.62 142 PHE B O 1
ATOM 2429 N N . PHE B 1 143 ? -6.293 -12.492 2.639 1 94.62 143 PHE B N 1
ATOM 2430 C CA . PHE B 1 143 ? -6.484 -11.07 2.91 1 94.62 143 PHE B CA 1
ATOM 2431 C C . PHE B 1 143 ? -6.398 -10.789 4.406 1 94.62 143 PHE B C 1
ATOM 2433 O O . PHE B 1 143 ? -6.875 -11.586 5.219 1 94.62 143 PHE B O 1
ATOM 2440 N N . LEU B 1 144 ? -5.773 -9.633 4.688 1 89.75 144 LEU B N 1
ATOM 2441 C CA . LEU B 1 144 ? -5.848 -9.195 6.078 1 89.75 144 LEU B CA 1
ATOM 2442 C C . LEU B 1 144 ? -7.27 -8.789 6.445 1 89.75 144 LEU B C 1
ATOM 2444 O O . LEU B 1 144 ? -7.754 -9.117 7.527 1 89.75 144 LEU B O 1
ATOM 2448 N N . ASN B 1 145 ? -7.82 -7.996 5.52 1 83.81 145 ASN B N 1
ATOM 2449 C CA . ASN B 1 145 ? -9.188 -7.52 5.672 1 83.81 145 ASN B CA 1
ATOM 2450 C C . ASN B 1 145 ? -10.047 -7.863 4.453 1 83.81 145 ASN B C 1
ATOM 2452 O O . ASN B 1 145 ? -9.516 -8.047 3.354 1 83.81 145 ASN B O 1
ATOM 2456 N N . GLU B 1 146 ? -11.305 -7.902 4.758 1 77.44 146 GLU B N 1
ATOM 2457 C CA . GLU B 1 146 ? -12.211 -8.234 3.662 1 77.44 146 GLU B CA 1
ATOM 2458 C C . GLU B 1 146 ? -12.242 -7.121 2.619 1 77.44 146 GLU B C 1
ATOM 2460 O O . GLU B 1 146 ? -12.25 -5.938 2.965 1 77.44 146 GLU B O 1
ATOM 2465 N N . GLU B 1 147 ? -12.016 -7.441 1.391 1 73.81 147 GLU B N 1
ATOM 2466 C CA . GLU B 1 147 ? -12.148 -6.465 0.315 1 73.81 147 GLU B CA 1
ATOM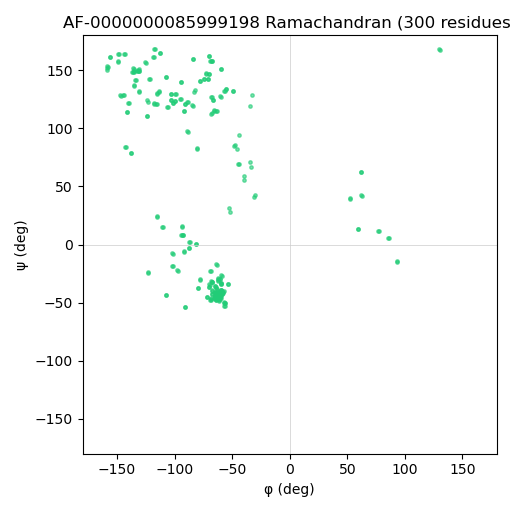 2467 C C . GLU B 1 147 ? -13.578 -6.43 -0.225 1 73.81 147 GLU B C 1
ATOM 2469 O O . GLU B 1 147 ? -14.188 -7.477 -0.458 1 73.81 147 GLU B O 1
ATOM 2474 N N . ALA B 1 148 ? -14.406 -5.422 0.292 1 57.12 148 ALA B N 1
ATOM 2475 C CA . ALA B 1 148 ? -15.773 -5.316 -0.217 1 57.12 148 ALA B CA 1
ATOM 2476 C C . ALA B 1 148 ? -15.781 -4.926 -1.692 1 57.12 148 ALA B C 1
ATOM 2478 O O . ALA B 1 148 ? -14.914 -4.18 -2.146 1 57.12 148 ALA B O 1
ATOM 2479 N N . ASP B 1 149 ? -16.25 -5.797 -2.621 1 52.25 149 ASP B N 1
ATOM 2480 C CA . ASP B 1 149 ? -16.516 -5.371 -3.992 1 52.25 149 ASP B CA 1
ATOM 2481 C C . ASP B 1 149 ? -17.25 -4.035 -4.02 1 52.25 149 ASP B C 1
ATOM 2483 O O . ASP B 1 149 ? -18.281 -3.879 -3.373 1 52.25 149 ASP B O 1
ATOM 2487 N N . SER B 1 150 ? -16.688 -2.896 -3.666 1 40.53 150 SER B N 1
ATOM 2488 C CA . SER B 1 150 ? -17.469 -1.665 -3.777 1 40.53 150 SER B CA 1
ATOM 2489 C C . SER B 1 150 ? -18.469 -1.748 -4.918 1 40.53 150 SER B C 1
ATOM 2491 O O . SER B 1 150 ? -18.125 -1.486 -6.074 1 40.53 150 SER B O 1
ATOM 2493 N N . MET B 1 151 ? -19.156 -2.768 -5.207 1 35.38 151 MET B N 1
ATOM 2494 C CA . MET B 1 151 ? -20.328 -2.492 -6.031 1 35.38 151 MET B CA 1
ATOM 2495 C C . MET B 1 151 ? -21.188 -1.387 -5.414 1 35.38 151 MET B C 1
ATOM 2497 O O . MET B 1 151 ? -22.312 -1.149 -5.852 1 35.38 151 MET B O 1
ATOM 2501 N N . TYR B 1 152 ? -20.703 -0.471 -4.742 1 31.72 152 TYR B N 1
ATOM 2502 C CA . TYR B 1 152 ? -21.781 0.483 -4.523 1 31.72 152 TYR B CA 1
ATOM 2503 C C . TYR B 1 152 ? -22.109 1.247 -5.805 1 31.72 152 TYR B C 1
ATOM 2505 O O . TYR B 1 152 ? -21.219 1.503 -6.617 1 31.72 152 TYR B O 1
#

Organism: Nephila pilipes (NCBI:txid299642)

Nearest PDB structures (foldseek):
  8u4x-assembly1_A  TM=5.198E-01  e=3.474E-01  Pseudomonas syringae pv. tomato str. DC3000
  9eut-assembly1_B  TM=6.488E-01  e=7.757E-01  Pseudomonas aeruginosa
  3nhq-assembly1_A  TM=4.720E-01  e=4.127E-01  Pseudomonas aeruginosa
  8u65-assembly1_A  TM=6.572E-01  e=1.159E+00  Pseudomonas syringae pv. tomato str. DC3000
  3c2w-assembly1_E  TM=4.955E-01  e=1.732E+00  Pseudomonas aeruginosa

Foldseek 3Di:
DPPPQDWDPVLVVVCVVPVVVQVLAAAPLQLVQQVCVVLPNDQKDKWKFFPSRHTHNPPLWAWAWDDHPNWIWTWGWDDAPRIIMIITGTDDDDPCVVVRVVVSVVCVVVVVVVSPVVNVVCVVQWDDWDWGQGPSGIGIITDSDDDPSPPD/DPVPQDWDPVLVVVCVVPVVVQVLAAAPLQLVQQVCVVLPNDQKDKWKFFPSRHTHSPPLWAWAWDDHPNWIWTWGWDDAPRIIMIITGTDDDDPCVVVRVVVSVVCVVVVVVVSPVVNVVCVVQWDDWDWGQGPSGIGIITDSDDDPSPPD

pLDDT: mean 88.43, std 15.43, range [24.14, 98.75]

Solvent-accessible surface area (backbone atoms only — not comparable to full-atom values): 16771 Å² total; per-residue (Å²): 129,79,78,74,59,63,52,34,73,67,51,52,55,48,41,75,74,45,42,73,70,50,69,52,37,35,37,44,64,52,53,53,47,39,43,40,56,75,59,66,63,50,66,56,52,65,39,32,35,47,53,89,62,35,33,45,64,56,46,90,61,29,34,43,80,48,73,51,96,88,42,37,23,42,35,40,38,44,75,12,55,67,28,33,39,41,37,38,33,57,37,78,90,68,92,38,62,69,58,17,52,51,52,44,49,56,42,60,75,53,70,42,48,68,36,35,52,47,20,54,49,43,72,73,52,52,71,40,74,48,75,36,73,43,97,60,42,75,40,67,32,34,20,67,59,84,76,74,78,75,75,118,130,77,77,75,54,59,53,35,73,68,50,52,56,46,42,74,74,44,42,74,71,49,69,52,36,33,37,45,64,52,52,54,47,39,43,41,56,75,59,67,64,50,67,57,54,64,40,31,34,46,54,90,62,33,34,44,58,56,46,91,59,26,33,44,80,48,73,51,95,89,42,38,23,42,35,40,38,46,76,12,54,66,27,34,39,42,37,38,33,58,38,78,91,66,93,38,63,68,58,17,52,50,53,44,50,56,41,60,75,52,71,41,47,68,36,35,52,48,20,53,51,45,72,72,52,50,71,41,72,48,76,35,73,44,97,58,42,77,37,67,32,35,20,66,60,85,78,72,77,76,74,118

Secondary structure (DSSP, 8-state):
--------HHHHHHHHHHHHHHHTSPBHHHHHHHHHHHTTS-SEEEEEEEGGGSB-TTTT-SEEEEEETTEEEEEEEEEETTEEEEEEEE------HHHHHHHHHHHHHTTTHHHHHHHHHHHHH--EEEEEEETTEEEEEEESS-------/--------HHHHHHHHHHHHHHHTSPBHHHHHHHHHHHTTS-SEEEEEEEGGGSB-TTTT-SEEEEEETTEEEEEEEEEETTEEEEEEEE------HHHHHHHHHHHHHTTTHHHHHHHHHHHHH--EEEEEEETTEEEEEEESS-------

InterPro domains:
  IPR029245 Protein of unknown function DUF4528 [PF15031] (25-148)
  IPR029245 Protein of unknown function DUF4528 [PTHR34651] (18-152)

Sequence (304 aa):
MKNHGIYGPITRASFFLNSEKISKRPTASEVLSYHIKQRNYPAWTSYFVKYNSILNDQFGLSHFNWEVSHVNYHILRTGCYPFIKYHCSKRQFQNLDSENKFFLWLKILNLGLPTLAYGLGASVLIKHKETVITPSGPVKIFFLNEEADSMYMKNHGIYGPITRASFFLNSEKISKRPTASEVLSYHIKQRNYPAWTSYFVKYNSILNDQFGLSHFNWEVSHVNYHILRTGCYPFIKYHCSKRQFQNLDSENKFFLWLKILNLGLPTLAYGLGASVLIKHKETVITPSGPVKIFFLNEEADSMY

Radius of gyration: 20.11 Å; Cα contacts (8 Å, |Δi|>4): 534; chains: 2; bounding box: 41×63×54 Å